Protein AF-A0A6A0GX11-F1 (afdb_monomer_lite)

Organism: Hyalella azteca (NCBI:txid294128)

Radius of gyration: 27.86 Å; chains: 1; bounding box: 53×51×69 Å

Sequence (206 aa):
EIDRCLKKVAEGVEQFEDIWKKVHNANNTNQKEKYEADLKKEIKKLQRLRDQIKSWLTSGEIKDKTQLLENRKLIETQMERFKVVERETKTKAYSKEGLGAAQNKDPAQREREELNRWLNEAIDSLNIQIDQFECEIEALLVGGKKKKADKDKSERNEELKAWLEKHRFTIKKLEILMRMLNNETIDPSVVSLILGYIYYRFTILF

pLDDT: mean 76.62, std 16.37, range [35.62, 96.25]

Secondary structure (DSSP, 8-state):
-HHHHHHHHHHHHHHHHHHHHHHHH--SHHHHHHHHHHHHHHHHHHHHHHHHHHHHHH-SS-S--HHHHHHHHHHHHHHHHHHHHHHHHHHHHHHHHHHHSTTS--HHHHHHHHHHHHHHHHHHHHHHHHHHHHHHHHHHHHT---TTSHHHHHHHHHHHHHHHHHHHHHHHHHHHHHHHHHTT-S-HHHHHHHHHHHHHHHHS--

Foldseek 3Di:
DLVVLLVVLVVLLVVLVVLVVQLVPDPDPVSNVVSLVVNVVSLVVLVVSLVVLVVVVVDPPDPDSPSSVVSNVSSVVSVVVNVVVVVVCVVVCVVPVVPPCVPDDDPQVVLLVVLLVVLVVLLVVLVVLLVVLVVLLVVLVVPPDDPVCVPVSVVSNVVSVVSNVVSVVVNVVSVVVSVCSVVVVDGSVVSVVVVVVVVVVVVVVD

InterPro domains:
  IPR007207 CCR4-Not complex component, Not N-terminal domain [PF04065] (1-195)
  IPR040168 Not2/Not3/Not5 [PTHR23326] (15-192)

Structure (mmCIF, N/CA/C/O backbone):
data_AF-A0A6A0GX11-F1
#
_entry.id   AF-A0A6A0GX11-F1
#
loop_
_atom_site.group_PDB
_atom_site.id
_atom_site.type_symbol
_atom_site.label_atom_id
_atom_site.label_alt_id
_atom_site.label_comp_id
_atom_site.label_asym_id
_atom_site.label_entity_id
_atom_site.label_seq_id
_atom_site.pdbx_PDB_ins_code
_atom_site.Cartn_x
_atom_site.Cartn_y
_atom_site.Cartn_z
_atom_site.occupancy
_atom_site.B_iso_or_equiv
_atom_site.auth_seq_id
_atom_site.auth_comp_id
_atom_site.auth_asym_id
_atom_site.auth_atom_id
_atom_site.pdbx_PDB_model_num
ATOM 1 N N . GLU A 1 1 ? 16.692 8.848 -30.926 1.00 86.12 1 GLU A N 1
ATOM 2 C CA . GLU A 1 1 ? 16.854 8.210 -29.593 1.00 86.12 1 GLU A CA 1
ATOM 3 C C . GLU A 1 1 ? 15.556 8.235 -28.789 1.00 86.12 1 GLU A C 1
ATOM 5 O O . GLU A 1 1 ? 15.134 7.185 -28.315 1.00 86.12 1 GLU A O 1
ATOM 10 N N . ILE A 1 2 ? 14.895 9.396 -28.722 1.00 89.19 2 ILE A N 1
ATOM 11 C CA . ILE A 1 2 ? 13.581 9.585 -28.090 1.00 89.19 2 ILE A CA 1
ATOM 12 C C . ILE A 1 2 ? 12.543 8.583 -28.610 1.00 89.19 2 ILE A C 1
ATOM 14 O O . ILE A 1 2 ? 12.013 7.821 -27.809 1.00 89.19 2 ILE A O 1
ATOM 18 N N . ASP A 1 3 ? 12.345 8.467 -29.927 1.00 89.56 3 ASP A N 1
ATOM 19 C CA . ASP A 1 3 ? 11.346 7.541 -30.501 1.00 89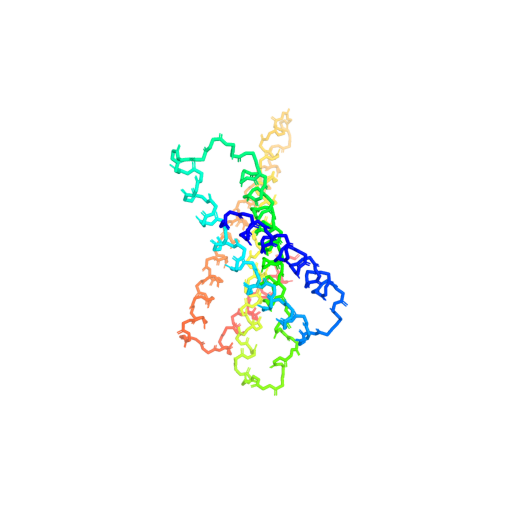.56 3 ASP A CA 1
ATOM 20 C C . ASP A 1 3 ? 11.574 6.079 -30.099 1.00 89.56 3 ASP A C 1
ATOM 22 O O . ASP A 1 3 ? 10.635 5.329 -29.839 1.00 89.56 3 ASP A O 1
ATOM 26 N N . ARG A 1 4 ? 12.843 5.666 -29.977 1.00 92.81 4 ARG A N 1
ATOM 27 C CA . ARG A 1 4 ? 13.203 4.317 -29.519 1.00 92.81 4 ARG A CA 1
ATOM 28 C C . ARG A 1 4 ? 12.828 4.114 -28.050 1.00 92.81 4 ARG A C 1
ATOM 30 O O . ARG A 1 4 ? 12.431 3.016 -27.676 1.00 92.81 4 ARG A O 1
ATOM 37 N N . CYS A 1 5 ? 12.972 5.142 -27.217 1.00 92.44 5 CYS A N 1
ATOM 38 C CA . CYS A 1 5 ? 12.539 5.105 -25.823 1.00 92.44 5 CYS A CA 1
ATOM 39 C C . CYS A 1 5 ? 11.012 5.096 -25.715 1.00 92.44 5 CYS A C 1
ATOM 41 O O . CYS A 1 5 ? 10.477 4.242 -25.018 1.00 92.44 5 CYS A O 1
ATOM 43 N N . LEU A 1 6 ? 10.309 5.946 -26.469 1.00 91.75 6 LEU A N 1
ATOM 44 C CA . LEU A 1 6 ? 8.843 5.967 -26.498 1.00 91.75 6 LEU A CA 1
ATOM 45 C C . LEU A 1 6 ? 8.261 4.620 -26.948 1.00 91.75 6 LEU A C 1
ATOM 47 O O . LEU A 1 6 ? 7.325 4.117 -26.333 1.00 91.75 6 LEU A O 1
ATOM 51 N N . LYS A 1 7 ? 8.880 3.966 -27.938 1.00 94.56 7 LYS A N 1
ATOM 52 C CA . LYS A 1 7 ? 8.498 2.606 -28.339 1.00 94.56 7 LYS A CA 1
ATOM 53 C C . LYS A 1 7 ? 8.670 1.589 -27.202 1.00 94.56 7 LYS A C 1
ATOM 55 O O . LYS A 1 7 ? 7.771 0.793 -26.960 1.00 94.56 7 LYS A O 1
ATOM 60 N N . LYS A 1 8 ? 9.776 1.659 -26.451 1.00 94.12 8 LYS A N 1
ATOM 61 C CA . LYS A 1 8 ? 9.989 0.813 -25.260 1.00 94.12 8 LYS A CA 1
ATOM 62 C C . LYS A 1 8 ? 8.986 1.098 -24.144 1.00 94.12 8 LYS A C 1
ATOM 64 O O . LYS A 1 8 ? 8.645 0.185 -23.401 1.00 94.12 8 LYS A O 1
ATOM 69 N N . VAL A 1 9 ? 8.532 2.345 -24.003 1.00 94.19 9 VAL A N 1
ATOM 70 C CA . VAL A 1 9 ? 7.463 2.691 -23.057 1.00 94.19 9 VAL A CA 1
ATOM 71 C C . VAL A 1 9 ? 6.163 2.018 -23.473 1.00 94.19 9 VAL A C 1
ATOM 73 O O . VAL A 1 9 ? 5.551 1.366 -22.637 1.00 94.19 9 VAL A O 1
ATOM 76 N N . ALA A 1 10 ? 5.776 2.109 -24.747 1.00 93.94 10 ALA A N 1
ATOM 77 C CA . ALA A 1 10 ? 4.572 1.452 -25.252 1.00 93.94 10 ALA A CA 1
ATOM 78 C C . ALA A 1 10 ? 4.616 -0.073 -25.039 1.00 93.94 10 ALA A C 1
ATOM 80 O O . ALA A 1 10 ? 3.696 -0.631 -24.445 1.00 93.94 10 ALA A O 1
ATOM 81 N N . GLU A 1 11 ? 5.720 -0.723 -25.425 1.00 95.12 11 GLU A N 1
ATOM 82 C CA . GLU A 1 11 ? 5.930 -2.165 -25.222 1.00 95.12 11 GLU A CA 1
ATOM 83 C C . GLU A 1 11 ? 5.897 -2.548 -23.731 1.00 95.12 11 GLU A C 1
ATOM 85 O O . GLU A 1 11 ? 5.262 -3.530 -23.351 1.00 95.12 11 GLU A O 1
ATOM 90 N N . GLY A 1 12 ? 6.550 -1.765 -22.866 1.00 93.25 12 GLY A N 1
ATOM 91 C CA . GLY A 1 12 ? 6.567 -2.016 -21.423 1.00 93.25 12 GLY A CA 1
ATOM 92 C C . GLY A 1 12 ? 5.200 -1.819 -20.763 1.00 93.25 12 GLY A C 1
ATOM 93 O O . GLY A 1 12 ? 4.848 -2.558 -19.847 1.00 93.25 12 GLY A O 1
ATOM 94 N N . VAL A 1 13 ? 4.403 -0.851 -21.230 1.00 94.12 13 VAL A N 1
ATOM 95 C CA . VAL A 1 13 ? 3.028 -0.637 -20.749 1.00 94.12 13 VAL A CA 1
ATOM 96 C C . VAL A 1 13 ? 2.130 -1.796 -21.175 1.00 94.12 13 VAL A C 1
ATOM 98 O O . VAL A 1 13 ? 1.383 -2.308 -20.348 1.00 94.12 13 VAL A O 1
ATOM 101 N N . GLU A 1 14 ? 2.232 -2.261 -22.419 1.00 95.06 14 GLU A N 1
ATOM 102 C CA . GLU A 1 14 ? 1.469 -3.419 -22.896 1.00 95.06 14 GLU A CA 1
ATOM 103 C C . GLU A 1 14 ? 1.815 -4.694 -22.110 1.00 95.06 14 GLU A C 1
ATOM 105 O O . GLU A 1 14 ? 0.920 -5.398 -21.638 1.00 95.06 14 GLU A O 1
ATOM 110 N N . GLN A 1 15 ? 3.108 -4.948 -21.881 1.00 94.00 15 GLN A N 1
ATOM 111 C CA . GLN A 1 15 ? 3.564 -6.062 -21.045 1.00 94.00 15 GLN A CA 1
ATOM 112 C C . GLN A 1 15 ? 3.065 -5.936 -19.603 1.00 94.00 15 GLN A C 1
ATOM 114 O O . GLN A 1 15 ? 2.628 -6.925 -19.014 1.00 94.00 15 GLN A O 1
ATOM 119 N N . PHE A 1 16 ? 3.094 -4.729 -19.034 1.00 93.38 16 PHE A N 1
ATOM 120 C CA . PHE A 1 16 ? 2.570 -4.479 -17.696 1.00 93.38 16 PHE A CA 1
ATOM 121 C C . PHE A 1 16 ? 1.073 -4.811 -17.606 1.00 93.38 16 PHE A C 1
ATOM 123 O O . PHE A 1 16 ? 0.669 -5.501 -16.674 1.00 93.38 16 PHE A O 1
ATOM 130 N N . GLU A 1 17 ? 0.258 -4.389 -18.577 1.00 92.69 17 GLU A N 1
ATOM 131 C CA . GLU A 1 17 ? -1.181 -4.696 -18.609 1.00 92.69 17 GLU A CA 1
ATOM 132 C C . GLU A 1 17 ? -1.460 -6.197 -18.763 1.00 92.69 17 GLU A C 1
ATOM 134 O O . GLU A 1 17 ? -2.353 -6.732 -18.101 1.00 92.69 17 GLU A O 1
ATOM 139 N N . ASP A 1 18 ? -0.705 -6.894 -19.615 1.00 94.00 18 ASP A N 1
ATOM 140 C CA . ASP A 1 18 ? -0.851 -8.340 -19.804 1.00 94.00 18 ASP A CA 1
ATOM 141 C C . ASP A 1 18 ? -0.526 -9.111 -18.514 1.00 94.00 18 ASP A C 1
ATOM 143 O O . ASP A 1 18 ? -1.306 -9.957 -18.064 1.00 94.00 18 ASP A O 1
ATOM 147 N N . ILE A 1 19 ? 0.582 -8.766 -17.848 1.00 91.69 19 ILE A N 1
ATOM 148 C CA . ILE A 1 19 ? 0.943 -9.363 -16.556 1.00 91.69 19 ILE A CA 1
ATOM 149 C C . ILE A 1 19 ? -0.094 -8.992 -15.488 1.00 91.69 19 ILE A C 1
ATOM 151 O O . ILE A 1 19 ? -0.492 -9.849 -14.701 1.00 91.69 19 ILE A O 1
ATOM 155 N N . TRP A 1 20 ? -0.587 -7.752 -15.471 1.00 89.44 20 TRP A N 1
ATOM 156 C CA . TRP A 1 20 ? -1.591 -7.299 -14.506 1.00 89.44 20 TRP A CA 1
ATOM 157 C C . TRP A 1 20 ? -2.891 -8.111 -14.604 1.00 89.44 20 TRP A C 1
ATOM 159 O O . TRP A 1 20 ? -3.422 -8.557 -13.580 1.00 89.44 20 TRP A O 1
ATOM 169 N N . LYS A 1 21 ? -3.360 -8.388 -15.830 1.00 89.88 21 LYS A N 1
ATOM 170 C CA . LYS A 1 21 ? -4.502 -9.284 -16.081 1.00 89.88 21 LYS A CA 1
ATOM 171 C C . LYS A 1 21 ? -4.216 -10.705 -15.597 1.00 89.88 21 LYS A C 1
ATOM 173 O O . LYS A 1 21 ? -5.075 -11.321 -14.969 1.00 89.88 21 LYS A O 1
ATOM 178 N N . LYS A 1 22 ? -3.003 -11.219 -15.830 1.00 89.69 22 LYS A N 1
ATOM 179 C CA . LYS A 1 22 ? -2.579 -12.543 -15.342 1.00 89.69 22 LYS A CA 1
ATOM 180 C C . LYS A 1 22 ? -2.559 -12.624 -13.812 1.00 89.69 22 LYS A C 1
ATOM 182 O O . LYS A 1 22 ? -3.016 -13.628 -13.279 1.00 89.69 22 LYS A O 1
ATOM 187 N N . VAL A 1 23 ? -2.125 -11.575 -13.101 1.00 84.75 23 VAL A N 1
ATOM 188 C CA . VAL A 1 23 ? -2.189 -11.503 -11.623 1.00 84.75 23 VAL A CA 1
ATOM 189 C C . VAL A 1 23 ? -3.632 -11.603 -11.117 1.00 84.75 23 VAL A C 1
ATOM 191 O O . VAL A 1 23 ? -3.883 -12.279 -10.120 1.00 84.75 23 VAL A O 1
ATOM 194 N N . HIS A 1 24 ? -4.580 -10.949 -11.794 1.00 81.38 24 HIS A N 1
ATOM 195 C CA . HIS A 1 24 ? -5.991 -10.937 -11.385 1.00 81.38 24 HIS A CA 1
ATOM 196 C C . HIS A 1 24 ? -6.724 -12.240 -11.721 1.00 81.38 24 HIS A C 1
ATOM 198 O O . HIS A 1 24 ? -7.581 -12.666 -10.953 1.00 81.38 24 HIS A O 1
ATOM 204 N N . ASN A 1 25 ? -6.359 -12.890 -12.826 1.00 83.06 25 ASN A N 1
ATOM 205 C CA . ASN A 1 25 ? -6.981 -14.138 -13.276 1.00 83.06 25 ASN A CA 1
ATOM 206 C C . ASN A 1 25 ? -6.321 -15.401 -12.694 1.00 83.06 25 ASN A C 1
ATOM 208 O O . ASN A 1 25 ? -6.831 -16.506 -12.879 1.00 83.06 25 ASN A O 1
ATOM 212 N N . ALA A 1 26 ? -5.165 -15.274 -12.036 1.00 80.31 26 ALA A N 1
ATOM 213 C CA . ALA A 1 26 ? -4.465 -16.409 -11.451 1.00 80.31 26 ALA A CA 1
ATOM 214 C C . ALA A 1 26 ? -5.212 -16.953 -10.224 1.00 80.31 26 ALA A C 1
ATOM 216 O O . ALA A 1 26 ? -5.310 -16.297 -9.187 1.00 80.31 26 ALA A O 1
ATOM 217 N N . ASN A 1 27 ? -5.654 -18.208 -10.320 1.00 69.50 27 ASN A N 1
ATOM 218 C CA . ASN A 1 27 ? -6.327 -18.918 -9.227 1.00 69.50 27 ASN A CA 1
ATOM 219 C C . ASN A 1 27 ? -5.347 -19.651 -8.289 1.00 69.50 27 ASN A C 1
ATOM 221 O O . ASN A 1 27 ? -5.716 -20.026 -7.178 1.00 69.50 27 ASN A O 1
ATOM 225 N N . ASN A 1 28 ? -4.095 -19.851 -8.716 1.00 74.38 28 ASN A N 1
ATOM 226 C CA . ASN A 1 28 ? -3.050 -20.526 -7.942 1.00 74.38 28 ASN A CA 1
ATOM 227 C C . ASN A 1 28 ? -2.086 -19.508 -7.308 1.00 74.38 28 ASN A C 1
ATOM 229 O O . ASN A 1 28 ? -1.559 -18.637 -8.001 1.00 74.38 28 ASN A O 1
ATOM 233 N N . THR A 1 29 ? -1.809 -19.665 -6.011 1.00 72.94 29 THR A N 1
ATOM 234 C CA . THR A 1 29 ? -0.880 -18.830 -5.232 1.00 72.94 29 THR A CA 1
ATOM 235 C C . THR A 1 29 ? 0.513 -18.731 -5.870 1.00 72.94 29 THR A C 1
ATOM 237 O O . THR A 1 29 ? 0.977 -17.618 -6.094 1.00 72.94 29 THR A O 1
ATOM 240 N N . ASN A 1 30 ? 1.134 -19.840 -6.291 1.00 76.56 30 ASN A N 1
ATOM 241 C CA . ASN A 1 30 ? 2.491 -19.811 -6.868 1.00 76.56 30 ASN A CA 1
ATOM 242 C C . ASN A 1 30 ? 2.550 -19.042 -8.199 1.00 76.56 30 ASN A C 1
ATOM 244 O O . ASN A 1 30 ? 3.538 -18.380 -8.516 1.00 76.56 30 ASN A O 1
ATOM 248 N N . GLN A 1 31 ? 1.491 -19.139 -9.010 1.00 79.38 31 GLN A N 1
ATOM 249 C CA . GLN A 1 31 ? 1.395 -18.383 -10.262 1.00 79.38 31 GLN A CA 1
ATOM 250 C C . GLN A 1 31 ? 1.170 -16.900 -9.981 1.00 79.38 31 GLN A C 1
ATOM 252 O O . GLN A 1 31 ? 1.778 -16.059 -10.638 1.00 79.38 31 GLN A O 1
ATOM 257 N N . LYS A 1 32 ? 0.343 -16.585 -8.980 1.00 79.81 32 LYS A N 1
ATOM 258 C CA . LYS A 1 32 ? 0.072 -15.213 -8.563 1.00 79.81 32 LYS A CA 1
ATOM 259 C C . LYS A 1 32 ? 1.338 -14.509 -8.069 1.00 79.81 32 LYS A C 1
ATOM 261 O O . LYS A 1 32 ? 1.660 -13.452 -8.597 1.00 79.81 32 LYS A O 1
ATOM 266 N N . GLU A 1 33 ? 2.107 -15.135 -7.181 1.00 82.06 33 GLU A N 1
ATOM 267 C CA . GLU A 1 33 ? 3.393 -14.606 -6.693 1.00 82.06 33 GLU A CA 1
ATOM 268 C C . GLU A 1 33 ? 4.409 -14.413 -7.826 1.00 82.06 33 GLU A C 1
ATOM 270 O O . GLU A 1 33 ? 5.099 -13.392 -7.899 1.00 82.06 33 GLU A O 1
ATOM 275 N N . LYS A 1 34 ? 4.475 -15.368 -8.765 1.00 88.12 34 LYS A N 1
ATOM 276 C CA . LYS A 1 34 ? 5.322 -15.246 -9.957 1.00 88.12 34 LYS A CA 1
ATOM 277 C C . LYS A 1 34 ? 4.931 -14.026 -10.793 1.00 88.12 34 LYS A C 1
ATOM 279 O O . LYS A 1 34 ? 5.799 -13.233 -11.156 1.00 88.12 34 LYS A O 1
ATOM 284 N N . TYR A 1 35 ? 3.642 -13.860 -11.086 1.00 89.88 35 TYR A N 1
ATOM 285 C CA . TYR A 1 35 ? 3.164 -12.726 -11.872 1.00 89.88 35 TYR A CA 1
ATOM 286 C C . TYR A 1 35 ? 3.327 -11.396 -11.129 1.00 89.88 35 TYR A C 1
ATOM 288 O O . TYR A 1 35 ? 3.663 -10.403 -11.761 1.00 89.88 35 TYR A O 1
ATOM 296 N N . GLU A 1 36 ? 3.185 -11.359 -9.805 1.00 86.62 36 GLU A N 1
ATOM 297 C CA . GLU A 1 36 ? 3.464 -10.168 -8.992 1.00 86.62 36 GLU A CA 1
ATOM 298 C C . GLU A 1 36 ? 4.950 -9.781 -9.031 1.00 86.62 36 GLU A C 1
ATOM 300 O O . GLU A 1 36 ? 5.290 -8.603 -9.186 1.00 86.62 36 GLU A O 1
ATOM 305 N N . ALA A 1 37 ? 5.851 -10.764 -8.956 1.00 88.25 37 ALA A N 1
ATOM 306 C CA . ALA A 1 37 ? 7.285 -10.539 -9.100 1.00 88.25 37 ALA A CA 1
ATOM 307 C C . ALA A 1 37 ? 7.645 -10.021 -10.503 1.00 88.25 37 ALA A C 1
ATOM 309 O O . ALA A 1 37 ? 8.470 -9.111 -10.633 1.00 88.25 37 ALA A O 1
ATOM 310 N N . ASP A 1 38 ? 7.021 -10.563 -11.549 1.00 89.88 38 ASP A N 1
ATOM 311 C CA . ASP A 1 38 ? 7.233 -10.113 -12.926 1.00 89.88 38 ASP A CA 1
ATOM 312 C C . ASP A 1 38 ? 6.630 -8.718 -13.168 1.00 89.88 38 ASP A C 1
ATOM 314 O O . ASP A 1 38 ? 7.296 -7.860 -13.752 1.00 89.88 38 ASP A O 1
ATOM 318 N N . LEU A 1 39 ? 5.460 -8.422 -12.593 1.00 92.44 39 LEU A N 1
ATOM 319 C CA . LEU A 1 39 ? 4.844 -7.091 -12.606 1.00 92.44 39 LEU A CA 1
ATOM 320 C C . LEU A 1 39 ? 5.759 -6.052 -11.932 1.00 92.44 39 LEU A C 1
ATOM 322 O O . LEU A 1 39 ? 5.955 -4.950 -12.449 1.00 92.44 39 LEU A O 1
ATOM 326 N N . LYS A 1 40 ? 6.397 -6.425 -10.812 1.00 91.31 40 LYS A N 1
ATOM 327 C CA . LYS A 1 40 ? 7.378 -5.593 -10.094 1.00 91.31 40 LYS A CA 1
ATOM 328 C C . LYS A 1 40 ? 8.656 -5.343 -10.900 1.00 91.31 40 LYS A C 1
ATOM 330 O O . LYS A 1 40 ? 9.265 -4.277 -10.780 1.00 91.31 40 LYS A O 1
ATOM 335 N N . LYS A 1 41 ? 9.104 -6.308 -11.706 1.00 93.75 41 LYS A N 1
ATOM 336 C CA . LYS A 1 41 ? 10.244 -6.101 -12.614 1.00 93.75 41 LYS A CA 1
ATOM 337 C C . LYS A 1 41 ? 9.872 -5.134 -13.732 1.00 93.75 41 LYS A C 1
ATOM 339 O O . LYS A 1 41 ? 10.656 -4.230 -14.017 1.00 93.75 41 LYS A O 1
ATOM 344 N N . GLU A 1 42 ? 8.691 -5.293 -14.323 1.00 93.75 42 GLU A N 1
ATOM 345 C CA . GLU A 1 42 ? 8.258 -4.473 -15.456 1.00 93.75 42 GLU A CA 1
ATOM 346 C C . GLU A 1 42 ? 8.031 -3.014 -15.048 1.00 93.75 42 GLU A C 1
ATOM 348 O O . GLU A 1 42 ? 8.554 -2.099 -15.688 1.00 93.75 42 GLU A O 1
ATOM 353 N N . ILE A 1 43 ? 7.406 -2.773 -13.889 1.00 94.31 43 ILE A N 1
ATOM 354 C CA . ILE A 1 43 ? 7.220 -1.402 -13.400 1.00 94.31 43 ILE A CA 1
ATOM 355 C C . ILE A 1 43 ? 8.549 -0.690 -13.112 1.00 94.31 43 ILE A C 1
ATOM 357 O O . ILE A 1 43 ? 8.679 0.507 -13.366 1.00 94.31 43 ILE A O 1
ATOM 361 N N . LYS A 1 44 ? 9.579 -1.417 -12.651 1.00 94.88 44 LYS A N 1
ATOM 362 C CA . LYS A 1 44 ? 10.925 -0.852 -12.461 1.00 94.88 44 LYS A CA 1
ATOM 363 C C . LYS A 1 44 ? 11.583 -0.454 -13.784 1.00 94.88 44 LYS A C 1
ATOM 365 O O . LYS A 1 44 ? 12.345 0.512 -13.807 1.00 94.88 44 LYS A O 1
ATOM 370 N N . LYS A 1 45 ? 11.317 -1.166 -14.885 1.00 94.75 45 LYS A N 1
ATOM 371 C CA . LYS A 1 45 ? 11.805 -0.766 -16.216 1.00 94.75 45 LYS A CA 1
ATOM 372 C C . LYS A 1 45 ? 11.109 0.509 -16.684 1.00 94.75 45 LYS A C 1
ATOM 374 O O . LYS A 1 45 ? 11.794 1.441 -17.103 1.00 94.75 45 LYS A O 1
ATOM 379 N N . LEU A 1 46 ? 9.785 0.584 -16.531 1.00 95.12 46 LEU A N 1
ATOM 380 C CA . LEU A 1 46 ? 9.010 1.786 -16.848 1.00 95.12 46 LEU A CA 1
ATOM 381 C C . LEU A 1 46 ? 9.480 2.998 -16.026 1.00 95.12 46 LEU A C 1
ATOM 383 O O . LEU A 1 46 ? 9.671 4.071 -16.590 1.00 95.12 46 LEU A O 1
ATOM 387 N N . GLN A 1 47 ? 9.779 2.827 -14.733 1.00 94.31 47 GLN A N 1
ATOM 388 C CA . GLN A 1 47 ? 10.359 3.886 -13.891 1.00 94.31 47 GLN A CA 1
ATOM 389 C C . GLN A 1 47 ? 11.671 4.447 -14.460 1.00 94.31 47 GLN A C 1
ATOM 391 O O . GLN A 1 47 ? 11.831 5.663 -14.545 1.00 94.31 47 GLN A O 1
ATOM 396 N N . ARG A 1 48 ? 12.586 3.582 -14.920 1.00 95.38 48 ARG A N 1
ATOM 397 C CA . ARG A 1 48 ? 13.848 4.022 -15.544 1.00 95.38 48 ARG A CA 1
ATOM 398 C C . ARG A 1 48 ? 13.606 4.821 -16.825 1.00 95.38 48 ARG A C 1
ATOM 400 O O . ARG A 1 48 ? 14.243 5.851 -17.024 1.00 95.38 48 ARG A O 1
ATOM 407 N N . LEU A 1 49 ? 12.671 4.375 -17.669 1.00 94.25 49 LEU A N 1
ATOM 408 C CA . LEU A 1 49 ? 12.288 5.102 -18.886 1.00 94.25 49 LEU A CA 1
ATOM 409 C C . LEU A 1 49 ? 11.651 6.455 -18.547 1.00 94.25 49 LEU A C 1
ATOM 411 O O . LEU A 1 49 ? 11.938 7.452 -19.203 1.00 94.25 49 LEU A O 1
ATOM 415 N N . ARG A 1 50 ? 10.846 6.526 -17.482 1.00 96.25 50 ARG A N 1
ATOM 416 C CA . ARG A 1 50 ? 10.264 7.777 -16.983 1.00 96.25 50 ARG A CA 1
ATOM 417 C C . ARG A 1 50 ? 11.330 8.763 -16.516 1.00 96.25 50 ARG A C 1
ATOM 419 O O . ARG A 1 50 ? 11.202 9.956 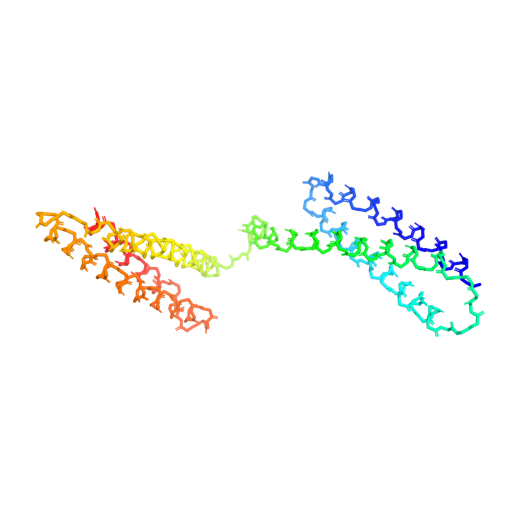-16.787 1.00 96.25 50 ARG A O 1
ATOM 426 N N . ASP A 1 51 ? 12.371 8.297 -15.835 1.00 95.50 51 ASP A N 1
ATOM 427 C CA . ASP A 1 51 ? 13.469 9.163 -15.395 1.00 95.50 51 ASP A CA 1
ATOM 428 C C . ASP A 1 51 ? 14.353 9.618 -16.569 1.00 95.50 51 ASP A C 1
ATOM 430 O O . ASP A 1 51 ? 14.775 10.774 -16.600 1.00 95.50 51 ASP A O 1
ATOM 434 N N . GLN A 1 52 ? 14.531 8.774 -17.591 1.00 93.00 52 GLN A N 1
ATOM 435 C CA . GLN A 1 52 ? 15.149 9.168 -18.862 1.00 93.00 52 GLN A CA 1
ATOM 436 C C . GLN A 1 52 ? 14.307 10.219 -19.609 1.00 93.00 52 GLN A C 1
ATOM 438 O O . GLN A 1 52 ? 14.834 11.217 -20.090 1.00 93.00 52 GLN A O 1
ATOM 443 N N . ILE A 1 53 ? 12.982 10.061 -19.653 1.00 93.88 53 ILE A N 1
ATOM 444 C CA . ILE A 1 53 ? 12.078 11.077 -20.212 1.00 93.88 53 ILE A CA 1
ATOM 445 C C . ILE A 1 53 ? 12.164 12.381 -19.406 1.00 93.88 53 ILE A C 1
ATOM 447 O O . ILE A 1 53 ? 12.153 13.469 -19.980 1.00 93.88 53 ILE A O 1
ATOM 451 N N . LYS A 1 54 ? 12.286 12.296 -18.077 1.00 95.19 54 LYS A N 1
ATOM 452 C CA . LYS A 1 54 ? 12.428 13.468 -17.207 1.00 95.19 54 LYS A CA 1
ATOM 453 C C . LYS A 1 54 ? 13.690 14.276 -17.532 1.00 95.19 54 LYS A C 1
ATOM 455 O O . LYS A 1 54 ? 13.597 15.500 -17.558 1.00 95.19 54 LYS A O 1
ATOM 460 N N . SER A 1 55 ? 14.829 13.631 -17.809 1.00 94.38 55 SER A N 1
ATOM 461 C CA . SER A 1 55 ? 16.060 14.349 -18.182 1.00 94.38 55 SER A CA 1
ATOM 462 C C . SER A 1 55 ? 15.934 15.055 -19.539 1.00 94.38 55 SER A C 1
ATOM 464 O O . SER A 1 55 ? 16.392 16.187 -19.700 1.00 94.38 55 SER A O 1
ATOM 466 N N . TRP A 1 56 ? 15.222 14.451 -20.493 1.00 94.19 56 TRP A N 1
ATOM 467 C CA . TRP A 1 56 ? 14.899 15.083 -21.774 1.00 94.19 56 TRP A CA 1
ATOM 468 C C . TRP A 1 56 ? 13.937 16.264 -21.634 1.00 94.19 56 TRP A C 1
ATOM 470 O O . TRP A 1 56 ? 14.138 17.296 -22.268 1.00 94.19 56 TRP A O 1
ATOM 480 N N . LEU A 1 57 ? 12.945 16.180 -20.743 1.00 90.00 57 LEU A N 1
ATOM 481 C CA . LEU A 1 57 ? 12.058 17.309 -20.446 1.00 90.00 57 LEU A CA 1
ATOM 482 C C . LEU A 1 57 ? 12.813 18.515 -19.867 1.00 90.00 57 LEU A C 1
ATOM 484 O O . LEU A 1 57 ? 12.412 19.651 -20.123 1.00 90.00 57 LEU A O 1
ATOM 488 N N . THR A 1 58 ? 13.903 18.287 -19.130 1.00 90.81 58 THR A N 1
ATOM 489 C CA . THR A 1 58 ? 14.778 19.357 -18.623 1.00 90.81 58 THR A CA 1
ATOM 490 C C . THR A 1 58 ? 15.784 19.875 -19.653 1.00 90.81 58 THR A C 1
ATOM 492 O O . THR A 1 58 ? 16.345 20.946 -19.450 1.00 90.81 58 THR A O 1
ATOM 495 N N . SER A 1 59 ? 15.993 19.166 -20.769 1.00 87.50 59 SER A N 1
ATOM 496 C CA . SER A 1 59 ? 16.863 19.633 -21.853 1.00 87.50 59 SER A CA 1
ATOM 497 C C . SER A 1 59 ? 16.206 20.774 -22.642 1.00 87.50 59 SER A C 1
ATOM 499 O O . SER A 1 59 ? 14.996 20.763 -22.911 1.00 87.50 59 SER A O 1
ATOM 501 N N . GLY A 1 60 ? 17.011 21.772 -23.014 1.00 86.12 60 GLY A N 1
ATOM 502 C CA . GLY A 1 60 ? 16.610 22.887 -23.880 1.00 86.12 60 GLY A CA 1
ATOM 503 C C . GLY A 1 60 ? 16.624 22.550 -25.375 1.00 86.12 60 GLY A C 1
ATOM 504 O O . GLY A 1 60 ? 16.120 23.327 -26.178 1.00 86.12 60 GLY A O 1
ATOM 505 N N . GLU A 1 61 ? 17.169 21.393 -25.758 1.00 86.62 61 GLU A N 1
ATOM 506 C CA . GLU A 1 61 ? 17.340 20.989 -27.163 1.00 86.62 61 GLU A CA 1
ATOM 507 C C . GLU A 1 61 ? 16.044 20.474 -27.808 1.00 86.62 61 GLU A C 1
ATOM 509 O O . GLU A 1 61 ? 15.916 20.426 -29.032 1.00 86.62 61 GLU A O 1
ATOM 514 N N . ILE A 1 62 ? 15.057 20.102 -26.990 1.00 88.19 62 ILE A N 1
ATOM 515 C CA . ILE A 1 62 ? 13.799 19.513 -27.450 1.00 88.19 62 ILE A CA 1
ATOM 516 C C . ILE A 1 62 ? 12.731 20.599 -27.537 1.00 88.19 62 ILE A C 1
ATOM 518 O O . ILE A 1 62 ? 12.293 21.136 -26.518 1.00 88.19 62 ILE A O 1
ATOM 522 N N . LYS A 1 63 ? 12.296 20.889 -28.767 1.00 86.19 63 LYS A N 1
ATOM 523 C CA . LYS A 1 63 ? 11.280 21.910 -29.059 1.00 86.19 63 LYS A CA 1
ATOM 524 C C . LYS A 1 63 ? 9.860 21.440 -28.740 1.00 86.19 63 LYS A C 1
ATOM 526 O O . LYS A 1 63 ? 9.129 22.161 -28.072 1.00 86.19 63 LYS A O 1
ATOM 531 N N . ASP A 1 64 ? 9.484 20.237 -29.177 1.00 89.44 64 ASP A N 1
ATOM 532 C CA . ASP A 1 64 ? 8.177 19.643 -28.873 1.00 89.44 64 ASP A CA 1
ATOM 533 C C . ASP A 1 64 ? 8.308 18.586 -27.770 1.00 89.44 64 ASP A C 1
ATOM 535 O O . ASP A 1 64 ? 8.984 17.569 -27.927 1.00 89.44 64 ASP A O 1
ATOM 539 N N . LYS A 1 65 ? 7.665 18.850 -26.630 1.00 92.50 65 LYS A N 1
ATOM 540 C CA . LYS A 1 65 ? 7.699 18.004 -25.429 1.00 92.50 65 LYS A CA 1
ATOM 541 C C . LYS A 1 65 ? 6.385 17.258 -25.193 1.00 92.50 65 LYS A C 1
ATOM 543 O O . LYS A 1 65 ? 6.268 16.558 -24.187 1.00 92.50 65 LYS A O 1
ATOM 548 N N . THR A 1 66 ? 5.413 17.380 -26.095 1.00 93.50 66 THR A N 1
ATOM 549 C CA . THR A 1 66 ? 4.048 16.863 -25.910 1.00 93.50 66 THR A CA 1
ATOM 550 C C . THR A 1 66 ? 4.053 15.354 -25.670 1.00 93.50 66 THR A C 1
ATOM 552 O O . THR A 1 66 ? 3.635 14.889 -24.610 1.00 93.50 66 THR A O 1
ATOM 555 N N . GLN A 1 67 ? 4.664 14.588 -26.579 1.00 90.81 67 GLN A N 1
ATOM 556 C CA . GLN A 1 67 ? 4.738 13.127 -26.466 1.00 90.81 67 GLN A CA 1
ATOM 557 C C . GLN A 1 67 ? 5.530 12.656 -25.235 1.00 90.81 67 GLN A C 1
ATOM 559 O O . GLN A 1 67 ? 5.200 11.633 -24.632 1.00 90.81 67 GLN A O 1
ATOM 564 N N . LEU A 1 68 ? 6.564 13.402 -24.829 1.00 92.25 68 LEU A N 1
ATOM 565 C CA . LEU A 1 68 ? 7.344 13.104 -23.624 1.00 92.25 68 LEU A CA 1
ATOM 566 C C . LEU A 1 68 ? 6.491 13.266 -22.358 1.00 92.25 68 LEU A C 1
ATOM 568 O O . LEU A 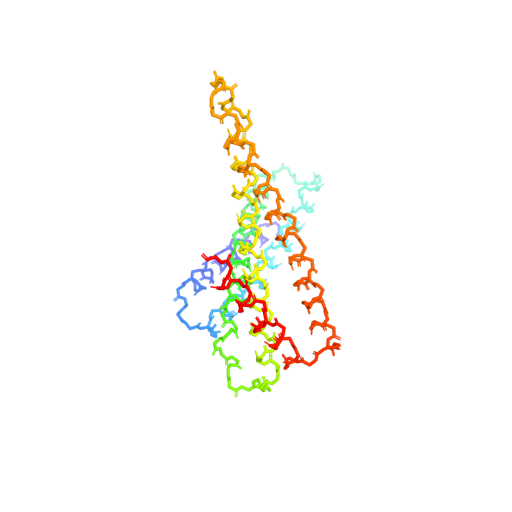1 68 ? 6.546 12.421 -21.463 1.00 92.25 68 LEU A O 1
ATOM 572 N N . LEU A 1 69 ? 5.683 14.326 -22.284 1.00 92.88 69 LEU A N 1
ATOM 573 C CA . LEU A 1 69 ? 4.769 14.566 -21.165 1.00 92.88 69 LEU A CA 1
ATOM 574 C C . LEU A 1 69 ? 3.671 13.498 -21.091 1.00 92.88 69 LEU A C 1
ATOM 576 O O . LEU A 1 69 ? 3.403 12.980 -20.004 1.00 92.88 69 LEU A O 1
ATOM 580 N N . GLU A 1 70 ? 3.083 13.128 -22.229 1.00 94.25 70 GLU A N 1
ATOM 581 C CA . GLU A 1 70 ? 2.057 12.082 -22.311 1.00 94.25 70 GLU A CA 1
ATOM 582 C C . GLU A 1 70 ? 2.586 10.724 -21.844 1.00 94.25 70 GLU A C 1
ATOM 584 O O . GLU A 1 70 ? 1.999 10.097 -20.960 1.00 94.25 70 GLU A O 1
ATOM 589 N N . ASN A 1 71 ? 3.743 10.297 -22.356 1.00 92.75 71 ASN A N 1
ATOM 590 C CA . ASN A 1 71 ? 4.349 9.021 -21.974 1.00 92.75 71 ASN A CA 1
ATOM 591 C C . ASN A 1 71 ? 4.801 9.013 -20.507 1.00 92.75 71 ASN A C 1
ATOM 593 O O . ASN A 1 71 ? 4.629 8.012 -19.811 1.00 92.75 71 ASN A O 1
ATOM 597 N N . ARG A 1 72 ? 5.314 10.137 -19.989 1.00 93.62 72 ARG A N 1
ATOM 598 C CA . ARG A 1 72 ? 5.624 10.280 -18.558 1.00 93.62 72 ARG A CA 1
ATOM 599 C C . ARG A 1 72 ? 4.376 10.079 -17.695 1.00 93.62 72 ARG A C 1
ATOM 601 O O . ARG A 1 72 ? 4.437 9.336 -16.716 1.00 93.62 72 ARG A O 1
ATOM 608 N N . LYS A 1 73 ? 3.255 10.707 -18.061 1.00 93.31 73 LYS A N 1
ATOM 609 C CA . LYS A 1 73 ? 1.979 10.583 -17.340 1.00 93.31 73 LYS A CA 1
ATOM 610 C C . LYS A 1 73 ? 1.403 9.166 -17.432 1.00 93.31 73 LYS A C 1
ATOM 612 O O . LYS A 1 73 ? 0.866 8.656 -16.446 1.00 93.31 73 LYS A O 1
ATOM 617 N N . LEU A 1 74 ? 1.548 8.518 -18.587 1.00 92.38 74 LEU A N 1
ATOM 618 C CA . LEU A 1 74 ? 1.150 7.127 -18.790 1.00 92.38 74 LEU A CA 1
ATOM 619 C C . LEU A 1 74 ? 1.902 6.198 -17.828 1.00 92.38 74 LEU A C 1
ATOM 621 O O . LEU A 1 74 ? 1.274 5.422 -17.111 1.00 92.38 74 LEU A O 1
ATOM 625 N N . ILE A 1 75 ? 3.228 6.335 -17.732 1.00 91.62 75 ILE A N 1
ATOM 626 C CA . ILE A 1 75 ? 4.039 5.545 -16.796 1.00 91.62 75 ILE A CA 1
ATOM 627 C C . ILE A 1 75 ? 3.644 5.824 -15.340 1.00 91.62 75 ILE A C 1
ATOM 629 O O . ILE A 1 75 ? 3.492 4.888 -14.559 1.00 91.62 75 ILE A O 1
ATOM 633 N N . GLU A 1 76 ? 3.442 7.090 -14.967 1.00 91.88 76 GLU A N 1
ATOM 634 C CA . GLU A 1 76 ? 3.023 7.467 -13.607 1.00 91.88 76 GLU A CA 1
ATOM 635 C C . GLU A 1 76 ? 1.670 6.840 -13.228 1.00 91.88 76 GLU A C 1
ATOM 637 O O . GLU A 1 76 ? 1.492 6.386 -12.098 1.00 91.88 76 GLU A O 1
ATOM 642 N N . THR A 1 77 ? 0.753 6.715 -14.190 1.00 90.94 77 THR A N 1
ATOM 643 C CA . THR A 1 77 ? -0.534 6.030 -13.997 1.00 90.94 77 THR A CA 1
ATOM 644 C C . THR A 1 77 ? -0.341 4.532 -13.748 1.00 90.94 77 THR A C 1
ATOM 646 O O . THR A 1 77 ? -0.938 3.976 -12.824 1.00 90.94 77 THR A O 1
ATOM 649 N N . GLN A 1 78 ? 0.537 3.873 -14.513 1.00 86.00 78 GLN A N 1
ATOM 650 C CA . GLN A 1 78 ? 0.858 2.457 -14.291 1.00 86.00 78 GLN A CA 1
ATOM 651 C C . GLN A 1 78 ? 1.569 2.225 -12.950 1.00 86.00 78 GLN A C 1
ATOM 653 O O . GLN A 1 78 ? 1.324 1.223 -12.279 1.00 86.00 78 GLN A O 1
ATOM 658 N N . MET A 1 79 ? 2.391 3.179 -12.500 1.00 89.00 79 MET A N 1
ATOM 659 C CA . MET A 1 79 ? 3.013 3.134 -11.172 1.00 89.00 79 MET A CA 1
ATOM 660 C C . MET A 1 79 ? 1.976 3.171 -10.054 1.00 89.00 79 MET A C 1
ATOM 662 O O . MET A 1 79 ? 2.109 2.426 -9.085 1.00 89.00 79 MET A O 1
ATOM 666 N N . GLU A 1 80 ? 0.945 4.004 -10.176 1.00 89.12 80 GLU A N 1
ATOM 667 C CA . GLU A 1 80 ? -0.111 4.065 -9.167 1.00 89.12 80 GLU A CA 1
ATOM 668 C C . GLU A 1 80 ? -0.950 2.781 -9.151 1.00 89.12 80 GLU A C 1
ATOM 670 O O . GLU A 1 80 ? -1.190 2.216 -8.084 1.00 89.12 80 GLU A O 1
ATOM 675 N N . ARG A 1 81 ? -1.286 2.233 -10.328 1.00 82.19 81 ARG A N 1
ATOM 676 C CA . ARG A 1 81 ? -1.950 0.921 -10.427 1.00 82.19 81 ARG A CA 1
ATOM 677 C C . ARG A 1 81 ? -1.121 -0.194 -9.794 1.00 82.19 81 ARG A C 1
ATOM 679 O O . ARG A 1 81 ? -1.677 -1.033 -9.088 1.00 82.19 81 ARG A O 1
ATOM 686 N N . PHE A 1 82 ? 0.202 -0.185 -9.977 1.00 88.38 82 PHE A N 1
ATOM 687 C CA . PHE A 1 82 ? 1.089 -1.138 -9.309 1.00 88.38 82 PHE A CA 1
ATOM 688 C C . PHE A 1 82 ? 1.053 -1.001 -7.780 1.00 88.38 82 PHE A C 1
ATOM 690 O O . PHE A 1 82 ? 1.020 -2.017 -7.094 1.00 88.38 82 PHE A O 1
ATOM 697 N N . LYS A 1 83 ? 1.024 0.220 -7.224 1.00 86.62 83 LYS A N 1
ATOM 698 C CA . LYS A 1 83 ? 0.961 0.419 -5.762 1.00 86.62 83 LYS A CA 1
ATOM 699 C C . LYS A 1 83 ? -0.304 -0.162 -5.141 1.00 86.62 83 LYS A C 1
ATOM 701 O O . LYS A 1 83 ? -0.229 -0.698 -4.039 1.00 86.62 83 LYS A O 1
ATOM 706 N N . VAL A 1 84 ? -1.446 -0.052 -5.822 1.00 79.75 84 VAL A N 1
ATOM 707 C CA . VAL A 1 84 ? -2.711 -0.641 -5.352 1.00 79.75 84 VAL A CA 1
ATOM 708 C C . VAL A 1 84 ? -2.575 -2.159 -5.260 1.00 79.75 84 VAL A C 1
ATOM 710 O O . VAL A 1 84 ? -2.824 -2.724 -4.198 1.00 79.75 84 VAL A O 1
ATOM 713 N N . VAL A 1 85 ? -2.072 -2.798 -6.321 1.00 78.25 85 VAL A N 1
ATOM 714 C CA . VAL A 1 85 ? -1.819 -4.248 -6.334 1.00 78.25 85 VAL A CA 1
ATOM 715 C C . VAL A 1 85 ? -0.806 -4.640 -5.261 1.00 78.25 85 VAL A C 1
ATOM 717 O O . VAL A 1 85 ? -1.050 -5.571 -4.507 1.00 78.25 85 VAL A O 1
ATOM 720 N N . GLU A 1 86 ? 0.301 -3.907 -5.128 1.00 78.81 86 GLU A N 1
ATOM 721 C CA . GLU A 1 86 ? 1.331 -4.211 -4.132 1.00 78.81 86 GLU A CA 1
ATOM 722 C C . GLU A 1 86 ? 0.794 -4.089 -2.697 1.00 78.81 86 GLU A C 1
ATOM 724 O O . GLU A 1 86 ? 1.132 -4.909 -1.843 1.00 78.81 86 GLU A O 1
ATOM 729 N N . ARG A 1 87 ? -0.062 -3.095 -2.423 1.00 72.06 87 ARG A N 1
ATOM 730 C CA . ARG A 1 87 ? -0.723 -2.930 -1.123 1.00 72.06 87 ARG A CA 1
ATOM 731 C C . ARG A 1 87 ? -1.673 -4.087 -0.850 1.00 72.06 87 ARG A C 1
ATOM 733 O O . ARG A 1 87 ? -1.583 -4.698 0.207 1.00 72.06 87 ARG A O 1
ATOM 740 N N . GLU A 1 88 ? -2.541 -4.413 -1.802 1.00 67.62 88 GLU A N 1
ATOM 741 C CA . GLU A 1 88 ? -3.481 -5.522 -1.657 1.00 67.62 88 GLU A CA 1
ATOM 742 C C . GLU A 1 88 ? -2.778 -6.860 -1.464 1.00 67.62 88 GLU A C 1
ATOM 744 O O . GLU A 1 88 ? -3.186 -7.639 -0.611 1.00 67.62 88 GLU A O 1
ATOM 749 N N . THR A 1 89 ? -1.719 -7.125 -2.226 1.00 65.38 89 THR A N 1
ATOM 750 C CA . THR A 1 89 ? -0.922 -8.342 -2.101 1.00 65.38 89 THR A CA 1
ATOM 751 C C . THR A 1 89 ? -0.202 -8.389 -0.768 1.00 65.38 89 THR A C 1
ATOM 753 O O . THR A 1 89 ? -0.241 -9.427 -0.128 1.00 65.38 89 THR A O 1
ATOM 756 N N . LYS A 1 90 ? 0.417 -7.297 -0.304 1.00 63.50 90 LYS A N 1
ATOM 757 C CA . LYS A 1 90 ? 1.091 -7.283 1.003 1.00 63.50 90 LYS A CA 1
ATOM 758 C C . LYS A 1 90 ? 0.092 -7.513 2.130 1.00 63.50 90 LYS A C 1
ATOM 760 O O . LYS A 1 90 ? 0.303 -8.411 2.933 1.00 63.50 90 LYS A O 1
ATOM 765 N N . THR A 1 91 ? -1.028 -6.790 2.150 1.00 50.09 91 THR A N 1
ATOM 766 C CA . THR A 1 91 ? -2.077 -6.985 3.161 1.00 50.09 91 THR A CA 1
ATOM 767 C C . THR A 1 91 ? -2.667 -8.399 3.092 1.00 50.09 91 THR A C 1
ATOM 769 O O . THR A 1 91 ? -2.827 -9.034 4.127 1.00 50.09 91 THR A O 1
ATOM 772 N N . LYS A 1 92 ? -2.899 -8.949 1.891 1.00 50.97 92 LYS A N 1
ATOM 773 C CA . LYS A 1 92 ? -3.373 -10.333 1.707 1.00 50.97 92 LYS A CA 1
ATOM 774 C C . LYS A 1 92 ? -2.294 -11.385 1.980 1.00 50.97 92 LYS A C 1
ATOM 776 O O . LYS A 1 92 ? -2.664 -12.488 2.343 1.00 50.97 92 LYS A O 1
ATOM 781 N N . ALA A 1 93 ? -1.003 -11.094 1.840 1.00 43.69 93 ALA A N 1
ATOM 782 C CA . ALA A 1 93 ? 0.094 -11.994 2.204 1.00 43.69 93 ALA A CA 1
ATOM 783 C C . ALA A 1 93 ? 0.162 -12.144 3.727 1.00 43.69 93 ALA A C 1
ATOM 785 O O . ALA A 1 93 ? 0.161 -13.272 4.212 1.00 43.69 93 ALA A O 1
ATOM 786 N N . TYR A 1 94 ? 0.017 -11.042 4.475 1.00 37.84 94 TYR A N 1
ATOM 787 C CA . TYR A 1 94 ? -0.178 -11.090 5.931 1.00 37.84 94 TYR A CA 1
ATOM 788 C C . TYR A 1 94 ? -1.457 -11.852 6.341 1.00 37.84 94 TYR A C 1
ATOM 790 O O . TYR A 1 94 ? -1.501 -12.419 7.428 1.00 37.84 94 TYR A O 1
ATOM 798 N N . SER A 1 95 ? -2.476 -11.936 5.470 1.00 43.66 95 SER A N 1
ATOM 799 C CA . SER A 1 95 ? -3.707 -12.717 5.704 1.00 43.66 95 SER A CA 1
ATOM 800 C C . SER A 1 95 ? -3.725 -14.138 5.097 1.00 43.66 95 SER A C 1
ATOM 802 O O . SER A 1 95 ? -4.614 -14.915 5.436 1.00 43.66 95 SER A O 1
ATOM 804 N N . LYS A 1 96 ? -2.798 -14.512 4.196 1.00 39.09 96 LYS A N 1
ATOM 805 C CA . LYS A 1 96 ? -2.833 -15.774 3.410 1.00 39.09 96 LYS A CA 1
ATOM 806 C C . LYS A 1 96 ? -1.574 -16.643 3.559 1.00 39.09 96 LYS A C 1
ATOM 808 O O . LYS A 1 96 ? -1.660 -17.851 3.335 1.00 39.09 96 LYS A O 1
ATOM 813 N N . GLU A 1 97 ? -0.459 -16.106 4.062 1.00 40.66 97 GLU A N 1
ATOM 814 C CA . GLU A 1 97 ? 0.652 -16.921 4.594 1.00 40.66 97 GLU A CA 1
ATOM 815 C C . GLU A 1 97 ? 0.237 -17.759 5.827 1.00 40.66 97 GLU A C 1
ATOM 817 O O . GLU A 1 97 ? 0.985 -18.624 6.277 1.00 40.66 97 GLU A O 1
ATOM 822 N N . GLY A 1 98 ? -0.991 -17.579 6.333 1.00 38.84 98 GLY A N 1
ATOM 823 C CA . GLY A 1 98 ? -1.588 -18.387 7.399 1.00 38.84 98 GLY A CA 1
ATOM 824 C C . GLY A 1 98 ? -2.036 -19.803 7.005 1.00 38.84 98 GLY A C 1
ATOM 825 O O . GLY A 1 98 ? -2.312 -20.601 7.895 1.00 38.84 98 GLY A O 1
ATOM 826 N N . LEU A 1 99 ? -2.102 -20.162 5.714 1.00 39.62 99 LEU A N 1
ATOM 827 C CA . LEU A 1 99 ? -2.628 -21.478 5.296 1.00 39.62 99 LEU A CA 1
ATOM 828 C C . LEU A 1 99 ? -1.578 -22.431 4.696 1.00 39.62 99 LEU A C 1
ATOM 830 O O . LEU A 1 99 ? -1.722 -23.642 4.830 1.00 39.62 99 LEU A O 1
ATOM 834 N N . GLY A 1 100 ? -0.505 -21.924 4.078 1.00 42.31 100 GLY A N 1
ATOM 835 C CA . GLY A 1 100 ? 0.517 -22.765 3.425 1.00 42.31 100 GLY A CA 1
ATOM 836 C C . GLY A 1 100 ? 1.665 -23.223 4.337 1.00 42.31 100 GLY A C 1
ATOM 837 O O . GLY A 1 100 ? 2.198 -24.313 4.156 1.00 42.31 100 GLY A O 1
ATOM 838 N N . ALA A 1 101 ? 2.019 -22.432 5.355 1.00 39.66 101 ALA A N 1
ATOM 839 C CA . ALA A 1 101 ? 3.100 -22.740 6.303 1.00 39.66 101 ALA A CA 1
ATOM 840 C C . ALA A 1 101 ? 2.636 -23.573 7.518 1.00 39.66 101 ALA A C 1
ATOM 842 O O . ALA A 1 101 ? 3.394 -23.807 8.457 1.00 39.66 101 ALA A O 1
ATOM 843 N N . ALA A 1 102 ? 1.388 -24.044 7.506 1.00 43.00 102 ALA A N 1
ATOM 844 C CA . ALA A 1 102 ? 0.762 -24.811 8.580 1.00 43.00 102 ALA A CA 1
ATOM 845 C C . ALA A 1 102 ? 1.382 -26.205 8.815 1.00 43.00 102 ALA A C 1
ATOM 847 O O . ALA A 1 102 ? 1.033 -26.859 9.800 1.00 43.00 102 ALA A O 1
ATOM 848 N N . GLN A 1 103 ? 2.277 -26.674 7.941 1.00 43.72 103 GLN A N 1
ATOM 849 C CA . GLN A 1 103 ? 2.849 -28.019 8.044 1.00 43.72 103 GLN A CA 1
ATOM 850 C C . GLN A 1 103 ? 4.257 -28.086 8.654 1.00 43.72 103 GLN A C 1
ATOM 852 O O . GLN A 1 103 ? 4.685 -29.190 8.948 1.00 43.72 103 GLN A O 1
ATOM 857 N N . ASN A 1 104 ? 4.948 -26.963 8.913 1.00 47.88 104 ASN A N 1
ATOM 858 C CA . ASN A 1 104 ? 6.330 -26.994 9.441 1.00 47.88 104 ASN A CA 1
ATOM 859 C C . ASN A 1 104 ? 6.673 -25.921 10.498 1.00 47.88 104 ASN A C 1
ATOM 861 O O . ASN A 1 104 ? 7.851 -25.673 10.748 1.00 47.88 104 ASN A O 1
ATOM 865 N N . LYS A 1 105 ? 5.688 -25.276 11.139 1.00 42.28 105 LYS A N 1
ATOM 866 C CA . LYS A 1 105 ? 5.971 -24.384 12.279 1.00 42.28 105 LYS A CA 1
ATOM 867 C C . LYS A 1 105 ? 6.083 -25.192 13.569 1.00 42.28 105 LYS A C 1
ATOM 869 O O . LYS A 1 105 ? 5.169 -25.949 13.897 1.00 42.28 105 LYS A O 1
ATOM 874 N N . ASP A 1 106 ? 7.189 -24.991 14.279 1.00 54.53 106 ASP A N 1
ATOM 875 C CA . ASP A 1 106 ? 7.380 -25.381 15.677 1.00 54.53 106 ASP A CA 1
ATOM 876 C C . ASP A 1 106 ? 6.111 -25.018 16.487 1.00 54.53 106 ASP A C 1
ATOM 878 O O . ASP A 1 106 ? 5.663 -23.866 16.393 1.00 54.53 106 ASP A O 1
ATOM 882 N N . PRO A 1 107 ? 5.484 -25.962 17.225 1.00 57.62 107 PRO A N 1
ATOM 883 C CA . PRO A 1 107 ? 4.273 -25.715 18.013 1.00 57.62 107 PRO A CA 1
ATOM 884 C C . PRO A 1 107 ? 4.319 -24.420 18.836 1.00 57.62 107 PRO A C 1
ATOM 886 O O . PRO A 1 107 ? 3.346 -23.668 18.849 1.00 57.62 107 PRO A O 1
ATOM 889 N N . ALA A 1 108 ? 5.482 -24.087 19.403 1.00 57.00 108 ALA A N 1
ATOM 890 C CA . ALA A 1 108 ? 5.666 -22.878 20.201 1.00 57.00 108 ALA A CA 1
ATOM 891 C C . ALA A 1 108 ? 5.555 -21.578 19.380 1.00 57.00 108 ALA A C 1
ATOM 893 O O . ALA A 1 108 ? 5.062 -20.563 19.869 1.00 57.00 108 ALA A O 1
ATOM 894 N N . GLN A 1 109 ? 5.988 -21.573 18.115 1.00 59.56 109 GLN A N 1
ATOM 895 C CA . GLN A 1 109 ? 5.828 -20.413 17.230 1.00 59.56 109 GLN A CA 1
ATOM 896 C C . GLN A 1 109 ? 4.368 -20.229 16.798 1.00 59.56 109 GLN A C 1
ATOM 898 O O . GLN A 1 109 ? 3.894 -19.102 16.658 1.00 59.56 109 GLN A O 1
ATOM 903 N N . ARG A 1 110 ? 3.643 -21.334 16.624 1.00 62.53 110 ARG A N 1
ATOM 904 C CA . ARG A 1 110 ? 2.229 -21.333 16.239 1.00 62.53 110 ARG A CA 1
ATOM 905 C C . ARG A 1 110 ? 1.348 -20.728 17.331 1.00 62.53 110 ARG A C 1
ATOM 907 O O . ARG A 1 110 ? 0.531 -19.857 17.044 1.00 62.53 110 ARG A O 1
ATOM 914 N N . GLU A 1 111 ? 1.584 -21.131 18.577 1.00 63.88 111 GLU A N 1
ATOM 915 C CA . GLU A 1 111 ? 0.914 -20.566 19.750 1.00 63.88 111 GLU A CA 1
ATOM 916 C C . GLU A 1 111 ? 1.220 -19.072 19.910 1.00 63.88 111 GLU A C 1
ATOM 918 O O . GLU A 1 111 ? 0.315 -18.287 20.179 1.00 63.88 111 GLU A O 1
ATOM 923 N N . ARG A 1 112 ? 2.467 -18.641 19.661 1.00 64.81 112 ARG A N 1
ATOM 924 C CA . ARG A 1 112 ? 2.848 -17.215 19.685 1.00 64.81 112 ARG A CA 1
ATOM 925 C C . ARG A 1 112 ? 2.092 -16.375 18.664 1.00 64.81 112 ARG A C 1
ATOM 927 O O . ARG A 1 112 ? 1.671 -15.264 18.974 1.00 64.81 112 ARG A O 1
ATOM 934 N N . GLU A 1 113 ? 1.950 -16.869 17.441 1.00 68.62 113 GLU A N 1
ATOM 935 C CA . GLU A 1 113 ? 1.244 -16.154 16.373 1.00 68.62 113 GLU A CA 1
ATOM 936 C C . GLU A 1 113 ? -0.259 -16.064 16.646 1.00 68.62 113 GLU A C 1
ATOM 938 O O . GLU A 1 113 ? -0.865 -15.011 16.453 1.00 68.62 113 GLU A O 1
ATOM 943 N N . GLU A 1 114 ? -0.858 -17.149 17.132 1.00 70.50 114 GLU A N 1
ATOM 944 C CA . GLU A 1 114 ? -2.257 -17.180 17.555 1.00 70.50 114 GLU A CA 1
ATOM 945 C C . GLU A 1 114 ? -2.531 -16.217 18.706 1.00 70.50 114 GLU A C 1
ATOM 947 O O . GLU A 1 114 ? -3.492 -15.448 18.674 1.00 70.50 114 GLU A O 1
ATOM 952 N N . LEU A 1 115 ? -1.631 -16.202 19.677 1.00 68.25 115 LEU A N 1
ATOM 953 C CA . LEU A 1 115 ? -1.701 -15.320 20.818 1.00 68.25 115 LEU A CA 1
ATOM 954 C C . LEU A 1 115 ? -1.539 -13.847 20.423 1.00 68.25 115 LEU A C 1
ATOM 956 O O . LEU A 1 115 ? -2.309 -13.002 20.872 1.00 68.25 115 LEU A O 1
ATOM 960 N N . ASN A 1 116 ? -0.588 -13.534 19.540 1.00 73.88 116 ASN A N 1
ATOM 961 C CA . ASN A 1 116 ? -0.427 -12.190 18.987 1.00 73.88 116 ASN A CA 1
ATOM 962 C C . ASN A 1 116 ? -1.670 -11.741 18.216 1.00 73.88 116 ASN A C 1
ATOM 964 O O . ASN A 1 116 ? -2.112 -10.604 18.376 1.00 73.88 116 ASN A O 1
ATOM 968 N N . ARG A 1 117 ? -2.257 -12.623 17.401 1.00 77.94 117 ARG A N 1
ATOM 969 C CA . ARG A 1 117 ? -3.503 -12.333 16.683 1.00 77.94 117 ARG A CA 1
ATOM 970 C C . ARG A 1 117 ? -4.627 -11.994 17.661 1.00 77.94 117 ARG A C 1
ATOM 972 O O . ARG A 1 117 ? -5.232 -10.935 17.531 1.00 77.94 117 ARG A O 1
ATOM 979 N N . TRP A 1 118 ? -4.833 -12.833 18.674 1.00 78.69 118 TRP A N 1
ATOM 980 C CA . TRP A 1 118 ? -5.851 -12.600 19.698 1.00 78.69 118 TRP A CA 1
ATOM 981 C C . TRP A 1 118 ? -5.623 -11.287 20.459 1.00 78.69 118 TRP A C 1
ATOM 983 O O . TRP A 1 118 ? -6.568 -10.537 20.684 1.00 78.69 118 TRP A O 1
ATOM 993 N N . LEU A 1 119 ? -4.373 -10.973 20.829 1.00 75.56 119 LEU A N 1
ATOM 994 C CA . LEU A 1 119 ? -4.036 -9.728 21.530 1.00 75.56 119 LEU A CA 1
ATOM 995 C C . LEU A 1 119 ? -4.407 -8.493 20.699 1.00 75.56 119 LEU A C 1
ATOM 997 O O . LEU A 1 119 ? -4.968 -7.547 21.247 1.00 75.56 119 LEU A O 1
ATOM 1001 N N . ASN A 1 120 ? -4.133 -8.515 19.391 1.00 79.38 120 ASN A N 1
ATOM 1002 C CA . ASN A 1 120 ? -4.510 -7.425 18.489 1.00 79.38 120 ASN A CA 1
ATOM 1003 C C . ASN A 1 120 ? -6.035 -7.313 18.345 1.00 79.38 120 ASN A C 1
ATOM 1005 O O . ASN A 1 120 ? -6.578 -6.230 18.534 1.00 79.38 120 ASN A O 1
ATOM 1009 N N . GLU A 1 121 ? -6.734 -8.428 18.113 1.00 80.12 121 GLU A N 1
ATOM 1010 C CA . GLU A 1 121 ? -8.203 -8.451 18.018 1.00 80.12 121 GLU A CA 1
ATOM 1011 C C . GLU A 1 121 ? -8.874 -7.932 19.304 1.00 80.12 121 GLU A C 1
ATOM 1013 O O . GLU A 1 121 ? -9.848 -7.178 19.250 1.00 80.12 121 GLU A O 1
ATOM 1018 N N . ALA A 1 122 ? -8.333 -8.289 20.473 1.00 75.25 122 ALA A N 1
ATOM 1019 C CA . ALA A 1 122 ? -8.824 -7.815 21.762 1.00 75.25 122 ALA A CA 1
ATOM 1020 C C . ALA A 1 122 ? -8.592 -6.307 21.954 1.00 75.25 122 ALA A C 1
ATOM 1022 O O . ALA A 1 122 ? -9.486 -5.610 22.435 1.00 75.25 122 ALA A O 1
ATOM 1023 N N . ILE A 1 123 ? -7.419 -5.790 21.569 1.00 81.00 123 ILE A N 1
ATOM 1024 C CA . ILE A 1 123 ? -7.124 -4.349 21.615 1.00 81.00 123 ILE A CA 1
ATOM 1025 C C . ILE A 1 123 ? -8.067 -3.582 20.682 1.00 81.00 123 ILE A C 1
ATOM 1027 O O . ILE A 1 123 ? -8.677 -2.604 21.114 1.00 81.00 123 ILE A O 1
ATOM 1031 N N . ASP A 1 124 ? -8.247 -4.046 19.446 1.00 83.38 124 ASP A N 1
ATOM 1032 C CA . ASP A 1 124 ? -9.149 -3.423 18.473 1.00 83.38 124 ASP A CA 1
ATOM 1033 C C . ASP A 1 124 ? -10.595 -3.408 18.982 1.00 83.38 124 ASP A C 1
ATOM 1035 O O . ASP A 1 124 ? -11.263 -2.373 18.944 1.00 83.38 124 ASP A O 1
ATOM 1039 N N . SER A 1 125 ? -11.067 -4.522 19.551 1.00 79.81 125 SER A N 1
ATOM 1040 C CA . SER A 1 125 ? -12.403 -4.582 20.147 1.00 79.81 125 SER A CA 1
ATOM 1041 C C . SER A 1 125 ? -12.569 -3.618 21.324 1.00 79.81 125 SER A C 1
ATOM 1043 O O . SER A 1 125 ? -13.653 -3.053 21.482 1.00 79.81 125 SER A O 1
ATOM 1045 N N . LEU A 1 126 ? -11.546 -3.444 22.168 1.00 80.56 126 LEU A N 1
ATOM 1046 C CA . LEU A 1 126 ? -11.596 -2.503 23.291 1.00 80.56 126 LEU A CA 1
ATOM 1047 C C . LEU A 1 126 ? -11.578 -1.050 22.808 1.00 80.56 126 LEU A C 1
ATOM 1049 O O . LEU A 1 126 ? -12.289 -0.232 23.385 1.00 80.56 126 LEU A O 1
ATOM 1053 N N . ASN A 1 127 ? -10.826 -0.736 21.748 1.00 86.50 127 ASN A N 1
ATOM 1054 C CA . ASN A 1 127 ? -10.817 0.593 21.131 1.00 86.50 127 ASN A CA 1
ATOM 1055 C C . ASN A 1 127 ? -12.183 0.949 20.530 1.00 86.50 127 ASN A C 1
ATOM 1057 O O . ASN A 1 127 ? -12.694 2.029 20.797 1.00 86.50 127 ASN A O 1
ATOM 1061 N N . ILE A 1 128 ? -12.833 0.018 19.823 1.00 85.00 128 ILE A N 1
ATOM 1062 C CA . ILE A 1 128 ? -14.197 0.235 19.307 1.00 85.00 128 ILE A CA 1
ATOM 1063 C C . ILE A 1 128 ? -15.183 0.514 20.453 1.00 85.00 128 ILE A C 1
ATOM 1065 O O . ILE A 1 128 ? -16.037 1.391 20.337 1.00 85.00 128 ILE A O 1
ATOM 1069 N N . GLN A 1 129 ? -15.078 -0.216 21.569 1.00 80.06 129 GLN A N 1
ATOM 1070 C CA . GLN A 1 129 ? -15.919 0.031 22.747 1.00 80.06 129 GLN A CA 1
ATOM 1071 C C . GLN A 1 129 ? -15.611 1.386 23.403 1.00 80.06 129 GLN A C 1
ATOM 1073 O O . GLN A 1 129 ? -16.536 2.057 23.852 1.00 80.06 129 GLN A O 1
ATOM 1078 N N . ILE A 1 130 ? -14.341 1.808 23.434 1.00 85.44 130 ILE A N 1
ATOM 1079 C CA . ILE A 1 130 ? -13.949 3.149 23.887 1.00 85.44 130 ILE A CA 1
ATOM 1080 C C . ILE A 1 130 ? -14.623 4.217 23.025 1.00 85.44 130 ILE A C 1
ATOM 1082 O O . ILE A 1 130 ? -15.300 5.074 23.586 1.00 85.44 130 ILE A O 1
ATOM 1086 N N . ASP A 1 131 ? -14.522 4.123 21.697 1.00 89.44 131 ASP A N 1
ATOM 1087 C CA . ASP A 1 131 ? -15.139 5.085 20.775 1.00 89.44 131 ASP A CA 1
ATOM 1088 C C . ASP A 1 131 ? -16.661 5.161 20.989 1.00 89.44 131 ASP A C 1
ATOM 1090 O O . ASP A 1 131 ? -17.245 6.244 21.045 1.00 89.44 131 ASP A O 1
ATOM 1094 N N . GLN A 1 132 ? -17.318 4.010 21.180 1.00 85.31 132 GLN A N 1
ATOM 1095 C CA . GLN A 1 132 ? -18.751 3.943 21.482 1.00 85.31 132 GLN A CA 1
ATOM 1096 C C . GLN A 1 132 ? -19.105 4.633 22.806 1.00 85.31 132 GLN A C 1
ATOM 1098 O O . GLN A 1 132 ? -20.066 5.403 22.852 1.00 85.31 132 GLN A O 1
ATOM 1103 N N . PHE A 1 133 ? -18.339 4.385 23.874 1.00 85.75 133 PHE A N 1
ATOM 1104 C CA . PHE A 1 133 ? -18.559 5.027 25.171 1.00 85.75 133 PHE A CA 1
ATOM 1105 C C . PHE A 1 133 ? -18.283 6.532 25.120 1.00 85.75 133 PHE A C 1
ATOM 1107 O O . PHE A 1 133 ? -19.036 7.301 25.716 1.00 85.75 133 PHE A O 1
ATOM 1114 N N . GLU A 1 134 ? -17.251 6.972 24.396 1.00 86.94 134 GLU A N 1
ATOM 1115 C CA . GLU A 1 134 ? -16.946 8.393 24.195 1.00 86.94 134 GLU A CA 1
ATOM 1116 C C . GLU A 1 134 ? -18.086 9.095 23.439 1.00 86.94 134 GLU A C 1
ATOM 1118 O O . GLU A 1 134 ? -18.585 10.122 23.909 1.00 86.94 134 GLU A O 1
ATOM 1123 N N . CYS A 1 135 ? -18.601 8.491 22.361 1.00 89.06 135 CYS A N 1
ATOM 1124 C CA . CYS A 1 135 ? -19.790 8.987 21.662 1.00 89.06 135 CYS A CA 1
ATOM 1125 C C . CYS A 1 135 ? -21.039 9.041 22.564 1.00 89.06 135 CYS A C 1
ATOM 1127 O O . CYS A 1 135 ? -21.801 10.010 22.506 1.00 89.06 135 CYS A O 1
ATOM 1129 N N . GLU A 1 136 ? -21.277 8.027 23.405 1.00 85.50 136 GLU A N 1
ATOM 1130 C CA . GLU A 1 136 ? -22.420 8.008 24.332 1.00 85.50 136 GLU A CA 1
ATOM 1131 C C . GLU A 1 136 ? -22.299 9.115 25.395 1.00 85.50 136 GLU A C 1
ATOM 1133 O O . GLU A 1 136 ? -23.276 9.817 25.672 1.00 85.50 136 GLU A O 1
ATOM 1138 N N . ILE A 1 137 ? -21.099 9.337 25.943 1.00 85.19 137 ILE A N 1
ATOM 1139 C CA . ILE A 1 137 ? -20.827 10.429 26.889 1.00 85.19 137 ILE A CA 1
ATOM 1140 C C . ILE A 1 137 ? -21.116 11.790 26.243 1.00 85.19 137 ILE A C 1
ATOM 1142 O O . ILE A 1 137 ? -21.797 12.619 26.854 1.00 85.19 137 ILE A O 1
ATOM 1146 N N . GLU A 1 138 ? -20.646 12.030 25.016 1.00 86.25 138 GLU A N 1
ATOM 1147 C CA . GLU A 1 138 ? -20.914 13.278 24.288 1.00 86.25 138 GLU A CA 1
ATOM 1148 C C . GLU A 1 138 ? -22.417 13.495 24.058 1.00 86.25 138 GLU A C 1
ATOM 1150 O O . GLU A 1 138 ? -22.945 14.581 24.324 1.00 86.25 138 GLU A O 1
ATOM 1155 N N . ALA A 1 139 ? -23.140 12.449 23.646 1.00 83.88 139 ALA A N 1
ATOM 1156 C CA . ALA A 1 139 ? -24.586 12.507 23.442 1.00 83.88 139 ALA A CA 1
ATOM 1157 C C . ALA A 1 139 ? -25.352 12.830 24.742 1.00 83.88 139 ALA A C 1
ATOM 1159 O O . ALA A 1 139 ? -26.299 13.629 24.734 1.00 83.88 139 ALA A O 1
ATOM 1160 N N . LEU A 1 140 ? -24.927 12.254 25.874 1.00 81.12 140 LEU A N 1
ATOM 1161 C CA . LEU A 1 140 ? -25.516 12.512 27.191 1.00 81.12 140 LEU A CA 1
ATOM 1162 C C . LEU A 1 140 ? -25.314 13.966 27.648 1.00 81.12 140 LEU A C 1
ATOM 1164 O O . LEU A 1 140 ? -26.223 14.532 28.263 1.00 81.12 140 LEU A O 1
ATOM 1168 N N . LEU A 1 141 ? -24.177 14.586 27.307 1.00 74.88 141 LEU A N 1
ATOM 1169 C CA . LEU A 1 141 ? -23.861 15.981 27.641 1.00 74.88 141 LEU A CA 1
ATOM 1170 C C . LEU A 1 141 ? -24.673 16.997 26.814 1.00 74.88 141 LEU A C 1
ATOM 1172 O O . LEU A 1 141 ? -25.088 18.028 27.344 1.00 74.88 141 LEU A O 1
ATOM 1176 N N . VAL A 1 142 ? -24.957 16.711 25.538 1.00 74.94 142 VAL A N 1
ATOM 1177 C CA . VAL A 1 142 ? -25.695 17.628 24.640 1.00 74.94 142 VAL A CA 1
ATOM 1178 C C . VAL A 1 142 ? -27.218 17.603 24.886 1.00 74.94 142 VAL A C 1
ATOM 1180 O O . VAL A 1 142 ? -27.907 18.606 24.691 1.00 74.94 142 VAL A O 1
ATOM 1183 N N . GLY A 1 143 ? -27.778 16.492 25.380 1.00 64.31 143 GLY A N 1
ATOM 1184 C CA . GLY A 1 143 ? -29.228 16.299 25.572 1.00 64.31 143 GLY A CA 1
ATOM 1185 C C . GLY A 1 143 ? -29.872 16.931 26.829 1.00 64.31 143 GLY A C 1
ATOM 1186 O O . GLY A 1 143 ? -30.950 16.491 27.252 1.00 64.31 143 GLY A O 1
ATOM 1187 N N . GLY A 1 144 ? -29.232 17.899 27.494 1.00 55.38 144 GLY A N 1
ATOM 1188 C CA . GLY A 1 144 ? -29.530 18.333 28.875 1.00 55.38 144 GLY A CA 1
ATOM 1189 C C . GLY A 1 144 ? -30.562 19.460 29.088 1.00 55.38 144 GLY A C 1
ATOM 1190 O O . GLY A 1 144 ? -30.219 20.489 29.659 1.00 55.38 144 GLY A O 1
ATOM 1191 N N . LYS A 1 145 ? -31.843 19.300 28.700 1.00 52.91 145 LYS A N 1
ATOM 1192 C CA . LYS A 1 145 ? -32.916 20.292 29.019 1.00 52.91 145 LYS A CA 1
ATOM 1193 C C . LYS A 1 145 ? -34.104 19.797 29.874 1.00 52.91 145 LYS A C 1
ATOM 1195 O O . LYS A 1 145 ? -35.106 20.504 29.971 1.00 52.91 145 LYS A O 1
ATOM 1200 N N . LYS A 1 146 ? -34.047 18.632 30.540 1.00 54.84 146 LYS A N 1
ATOM 1201 C CA . LYS A 1 146 ? -35.148 18.158 31.423 1.00 54.84 146 LYS A CA 1
ATOM 1202 C C . LYS A 1 146 ? -34.660 17.721 32.816 1.00 54.84 146 LYS A C 1
ATOM 1204 O O . LYS A 1 146 ? -34.157 16.617 32.984 1.00 54.84 146 LYS A O 1
ATOM 1209 N N . LYS A 1 147 ? -34.933 18.569 33.818 1.00 54.59 147 LYS A N 1
ATOM 1210 C CA . LYS A 1 147 ? -34.500 18.523 35.238 1.00 54.59 147 LYS A CA 1
ATOM 1211 C C . LYS A 1 147 ? -34.795 17.250 36.062 1.00 54.59 147 LYS A C 1
ATOM 1213 O O . LYS A 1 147 ? -34.349 17.178 37.198 1.00 54.59 147 LYS A O 1
ATOM 1218 N N . LYS A 1 148 ? -35.548 16.261 35.560 1.00 51.50 148 LYS A N 1
ATOM 1219 C CA . LYS A 1 148 ? -35.819 14.994 36.285 1.00 51.50 148 LYS A CA 1
ATOM 1220 C C . LYS A 1 148 ? -34.991 13.807 35.765 1.00 51.50 148 LYS A C 1
ATOM 1222 O O . LYS A 1 148 ? -34.923 12.794 36.440 1.00 51.50 148 LYS A O 1
ATOM 1227 N N . ALA A 1 149 ? -34.338 13.960 34.610 1.00 58.03 149 ALA A N 1
ATOM 1228 C CA . ALA A 1 149 ? -33.480 12.947 33.990 1.00 58.03 149 ALA A CA 1
ATOM 1229 C C . ALA A 1 149 ? -31.980 13.155 34.289 1.00 58.03 149 ALA A C 1
ATOM 1231 O O . ALA A 1 149 ? -31.155 12.468 33.704 1.00 58.03 149 ALA A O 1
ATOM 1232 N N . ASP A 1 150 ? -31.613 14.119 35.141 1.00 67.94 150 ASP A N 1
ATOM 1233 C CA . ASP A 1 150 ? -30.206 14.480 35.385 1.00 67.94 150 ASP A CA 1
ATOM 1234 C C . ASP A 1 150 ? -29.454 13.449 36.229 1.00 67.94 150 ASP A C 1
ATOM 1236 O O . ASP A 1 150 ? -28.289 13.185 35.954 1.00 67.94 150 ASP A O 1
ATOM 1240 N N . LYS A 1 151 ? -30.104 12.847 37.234 1.00 75.38 151 LYS A N 1
ATOM 1241 C CA . LYS A 1 151 ? -29.434 11.904 38.139 1.00 75.38 151 LYS A CA 1
ATOM 1242 C C . LYS A 1 151 ? -29.033 10.617 37.411 1.00 75.38 151 LYS A C 1
ATOM 1244 O O . LYS A 1 151 ? -27.857 10.283 37.404 1.00 75.38 151 LYS A O 1
ATOM 1249 N N . ASP A 1 152 ? -29.972 9.981 36.715 1.00 75.06 152 ASP A N 1
ATOM 1250 C CA . ASP A 1 152 ? -29.718 8.743 35.964 1.00 75.06 152 ASP A CA 1
ATOM 1251 C C . ASP A 1 152 ? -28.717 8.968 34.814 1.00 75.06 152 ASP A C 1
ATOM 1253 O O . ASP A 1 152 ? -27.876 8.119 34.531 1.00 75.06 152 ASP A O 1
ATOM 1257 N N . LYS A 1 153 ? -28.752 10.146 34.170 1.00 76.44 153 LYS A N 1
ATOM 1258 C CA . LYS A 1 153 ? -27.745 10.536 33.168 1.00 76.44 153 LYS A CA 1
ATOM 1259 C C . LYS A 1 153 ? -26.363 10.743 33.783 1.00 76.44 153 LYS A C 1
ATOM 1261 O O . LYS A 1 153 ? -25.369 10.420 33.138 1.00 76.44 153 LYS A O 1
ATOM 1266 N N . SER A 1 154 ? -26.297 11.298 34.993 1.00 79.56 154 SER A N 1
ATOM 1267 C CA . SER A 1 154 ? -25.046 11.486 35.729 1.00 79.56 154 SER A CA 1
ATOM 1268 C C . SER A 1 154 ? -24.448 10.144 36.143 1.00 79.56 154 SER A C 1
ATOM 1270 O O . SER A 1 154 ? -23.278 9.908 35.864 1.00 79.56 154 SER A O 1
ATOM 1272 N N . GLU A 1 155 ? -25.254 9.244 36.716 1.00 84.62 155 GLU A N 1
ATOM 1273 C CA . GLU A 1 155 ? -24.829 7.888 37.097 1.00 84.62 155 GLU A CA 1
ATOM 1274 C C . GLU A 1 155 ? -24.335 7.106 35.871 1.00 84.62 155 GLU A C 1
ATOM 1276 O O . GLU A 1 155 ? -23.229 6.569 35.883 1.00 84.62 155 GLU A O 1
ATOM 1281 N N . ARG A 1 156 ? -25.069 7.156 34.750 1.00 83.94 156 ARG A N 1
ATOM 1282 C CA . ARG A 1 156 ? -24.643 6.527 33.491 1.00 83.94 156 ARG A CA 1
ATOM 1283 C C . ARG A 1 156 ? -23.332 7.102 32.944 1.00 83.94 156 ARG A C 1
ATOM 1285 O O . ARG A 1 156 ? -22.499 6.364 32.427 1.00 83.94 156 ARG A O 1
ATOM 1292 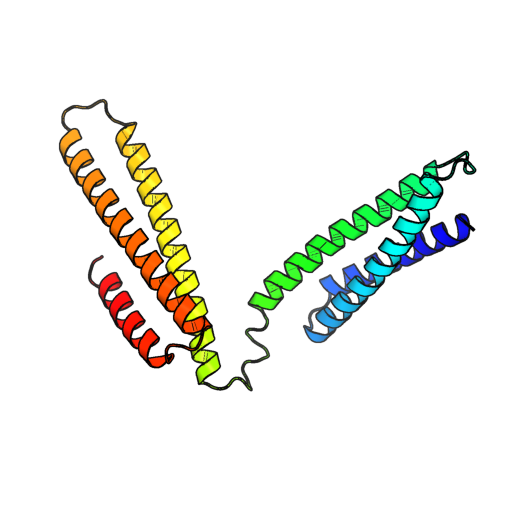N N . ASN A 1 157 ? -23.129 8.414 33.042 1.00 83.88 157 ASN A N 1
ATOM 1293 C CA . ASN A 1 157 ? -21.889 9.063 32.606 1.00 83.88 157 ASN A CA 1
ATOM 1294 C C . ASN A 1 157 ? -20.695 8.636 33.479 1.00 83.88 157 ASN A C 1
ATOM 1296 O O . ASN A 1 157 ? -19.611 8.369 32.959 1.00 83.88 157 ASN A O 1
ATOM 1300 N N . GLU A 1 158 ? -20.893 8.530 34.794 1.00 86.81 158 GLU A N 1
ATOM 1301 C CA . GLU A 1 158 ? -19.878 8.026 35.725 1.00 86.81 158 GLU A CA 1
ATOM 1302 C C . GLU A 1 158 ? -19.523 6.557 35.452 1.00 86.81 158 GLU A C 1
ATOM 1304 O O . GLU A 1 158 ? -18.337 6.219 35.416 1.00 86.81 158 GLU A O 1
ATOM 1309 N N . GLU A 1 159 ? -20.513 5.707 35.164 1.00 86.75 159 GLU A N 1
ATOM 1310 C CA . GLU A 1 159 ? -20.295 4.314 34.748 1.00 86.75 159 GLU A CA 1
ATOM 1311 C C . GLU A 1 159 ? -19.477 4.213 33.454 1.00 86.75 159 GLU A C 1
ATOM 1313 O O . GLU A 1 159 ? -18.473 3.498 33.409 1.00 86.75 159 GLU A O 1
ATOM 1318 N N . LEU A 1 160 ? -19.855 4.971 32.417 1.00 84.06 160 LEU A N 1
ATOM 1319 C CA . LEU A 1 160 ? -19.145 4.990 31.134 1.00 84.06 160 LEU A CA 1
ATOM 1320 C C . LEU A 1 160 ? -17.690 5.445 31.307 1.00 84.06 160 LEU A C 1
ATOM 1322 O O . LEU A 1 160 ? -16.778 4.836 30.748 1.00 84.06 160 LEU A O 1
ATOM 1326 N N . LYS A 1 161 ? -17.440 6.465 32.139 1.00 85.44 161 LYS A N 1
ATOM 1327 C CA . LYS A 1 161 ? -16.076 6.909 32.478 1.00 85.44 161 LYS A CA 1
ATOM 1328 C C . LYS A 1 161 ? -15.280 5.837 33.218 1.00 85.44 161 LYS A C 1
ATOM 1330 O O . LYS A 1 161 ? -14.100 5.648 32.924 1.00 85.44 161 LYS A O 1
ATOM 1335 N N . ALA A 1 162 ? -15.906 5.116 34.148 1.00 84.88 162 ALA A N 1
ATOM 1336 C CA . ALA A 1 162 ? -15.256 4.014 34.851 1.00 84.88 162 ALA A CA 1
ATOM 1337 C C . ALA A 1 162 ? -14.882 2.868 33.892 1.00 84.88 162 ALA A C 1
ATOM 1339 O O . ALA A 1 162 ? -13.794 2.294 34.008 1.00 84.88 162 ALA A O 1
ATOM 1340 N N . TRP A 1 163 ? -15.739 2.558 32.912 1.00 82.75 163 TRP A N 1
ATOM 1341 C CA . TRP A 1 163 ? -15.426 1.578 31.870 1.00 82.75 163 TRP A CA 1
ATOM 1342 C C . TRP A 1 163 ? -14.327 2.053 30.925 1.00 82.75 163 TRP A C 1
ATOM 1344 O O . TRP A 1 163 ? -13.422 1.273 30.642 1.00 82.75 163 TRP A O 1
ATOM 1354 N N . LEU A 1 164 ? -14.320 3.325 30.519 1.00 82.31 164 LEU A N 1
ATOM 1355 C CA . LEU A 1 164 ? -13.236 3.895 29.712 1.00 82.31 164 LEU A CA 1
ATOM 1356 C C . LEU A 1 164 ? -11.871 3.745 30.387 1.00 82.31 164 LEU A C 1
ATOM 1358 O O . LEU A 1 164 ? -10.920 3.269 29.764 1.00 82.31 164 LEU A O 1
ATOM 1362 N N . GLU A 1 165 ? -11.768 4.085 31.672 1.00 85.50 165 GLU A N 1
ATOM 1363 C CA . GLU A 1 165 ? -10.520 3.926 32.425 1.00 85.50 165 GLU A CA 1
ATOM 1364 C C . GLU A 1 165 ? -10.101 2.452 32.533 1.00 85.50 165 GLU A C 1
ATOM 1366 O O . GLU A 1 165 ? -8.928 2.113 32.339 1.00 85.50 165 GLU A O 1
ATOM 1371 N N . LYS A 1 166 ? -11.060 1.544 32.757 1.00 82.50 166 LYS A N 1
ATOM 1372 C CA . LYS A 1 166 ? -10.804 0.097 32.795 1.00 82.50 166 LYS A CA 1
ATOM 1373 C C . LYS A 1 166 ? -10.320 -0.437 31.440 1.00 82.50 166 LYS A C 1
ATOM 1375 O O . LYS A 1 166 ? -9.372 -1.230 31.409 1.00 82.50 166 LYS A O 1
ATOM 1380 N N . HIS A 1 167 ? -10.923 -0.007 30.335 1.00 79.69 167 HIS A N 1
ATOM 1381 C CA . HIS A 1 167 ? -10.561 -0.427 28.977 1.00 79.69 167 HIS A CA 1
ATOM 1382 C C . HIS A 1 167 ? -9.191 0.109 28.580 1.00 79.69 167 HIS A C 1
ATOM 1384 O O . HIS A 1 167 ? -8.339 -0.672 28.160 1.00 79.69 167 HIS A O 1
ATOM 1390 N N . ARG A 1 168 ? -8.909 1.392 28.836 1.00 83.62 168 ARG A N 1
ATOM 1391 C CA . ARG A 1 168 ? -7.582 1.997 28.616 1.00 83.62 168 ARG A CA 1
ATOM 1392 C C . ARG A 1 168 ? -6.492 1.299 29.429 1.00 83.62 168 ARG A C 1
ATOM 1394 O O . ARG A 1 168 ? -5.397 1.050 28.924 1.00 83.62 168 ARG A O 1
ATOM 1401 N N . PHE A 1 169 ? -6.778 0.948 30.683 1.00 81.56 169 PHE A N 1
ATOM 1402 C CA . PHE A 1 169 ? -5.854 0.178 31.516 1.00 81.56 169 PHE A CA 1
ATOM 1403 C C . PHE A 1 169 ? -5.624 -1.240 30.979 1.00 81.56 169 PHE A C 1
ATOM 1405 O O . PHE A 1 169 ? -4.500 -1.744 31.013 1.00 81.56 169 PHE A O 1
ATOM 1412 N N . THR A 1 170 ? -6.677 -1.876 30.465 1.00 77.62 170 THR A N 1
ATOM 1413 C CA . THR A 1 170 ? -6.598 -3.213 29.869 1.00 77.62 170 THR A CA 1
ATOM 1414 C C . THR A 1 170 ? -5.766 -3.186 28.590 1.00 77.62 170 THR A C 1
ATOM 1416 O O . THR A 1 170 ? -4.846 -3.989 28.476 1.00 77.62 170 THR A O 1
ATOM 1419 N N . ILE A 1 171 ? -5.987 -2.216 27.698 1.00 77.25 171 ILE A N 1
ATOM 1420 C CA . ILE A 1 171 ? -5.188 -2.027 26.478 1.00 77.25 171 ILE A CA 1
ATOM 1421 C C . ILE A 1 171 ? -3.705 -1.881 26.823 1.00 77.25 171 ILE A C 1
ATOM 1423 O O . ILE A 1 171 ? -2.897 -2.654 26.322 1.00 77.25 171 ILE A O 1
ATOM 1427 N N . LYS A 1 172 ? -3.343 -1.002 27.770 1.00 81.69 172 LYS A N 1
ATOM 1428 C CA . LYS A 1 172 ? -1.940 -0.845 28.206 1.00 81.69 172 LYS A CA 1
ATOM 1429 C C . LYS A 1 172 ? -1.318 -2.164 28.673 1.00 81.69 172 LYS A C 1
ATOM 1431 O O . LYS A 1 172 ? -0.154 -2.435 28.393 1.00 81.69 172 LYS A O 1
ATOM 1436 N N . LYS A 1 173 ? -2.076 -2.999 29.393 1.00 78.75 173 LYS A N 1
ATOM 1437 C CA . LYS A 1 173 ? -1.602 -4.324 29.823 1.00 78.75 173 LYS A CA 1
ATOM 1438 C C . LYS A 1 173 ? -1.428 -5.285 28.651 1.00 78.75 173 LYS A C 1
ATOM 1440 O O . LYS A 1 173 ? -0.411 -5.970 28.604 1.00 78.75 173 LYS A O 1
ATOM 1445 N N . LEU A 1 174 ? -2.381 -5.326 27.721 1.00 77.62 174 LEU A N 1
ATOM 1446 C CA . LEU A 1 174 ? -2.298 -6.157 26.517 1.00 77.62 174 LEU A CA 1
ATOM 1447 C C . LEU A 1 174 ? -1.118 -5.733 25.628 1.00 77.62 174 LEU A C 1
ATOM 1449 O O . LEU A 1 174 ? -0.390 -6.590 25.142 1.00 77.62 174 LEU A O 1
ATOM 1453 N N . GLU A 1 175 ? -0.850 -4.432 25.502 1.00 80.38 175 GLU A N 1
ATOM 1454 C CA . GLU A 1 175 ? 0.307 -3.898 24.773 1.00 80.38 175 GLU A CA 1
ATOM 1455 C C . GLU A 1 175 ? 1.643 -4.276 25.427 1.00 80.38 175 GLU A C 1
ATOM 1457 O O . GLU A 1 175 ? 2.597 -4.625 24.730 1.00 80.38 175 GLU A O 1
ATOM 1462 N N . ILE A 1 176 ? 1.730 -4.231 26.764 1.00 78.25 176 ILE A N 1
ATOM 1463 C CA . ILE A 1 176 ? 2.915 -4.696 27.502 1.00 78.25 176 ILE A CA 1
ATOM 1464 C C . ILE A 1 176 ? 3.123 -6.194 27.263 1.00 78.25 176 ILE A C 1
ATOM 1466 O O . ILE A 1 176 ? 4.234 -6.600 26.928 1.00 78.25 176 ILE A O 1
ATOM 1470 N N . LEU A 1 177 ? 2.064 -7.003 27.370 1.00 71.69 177 LEU A N 1
ATOM 1471 C CA . LEU A 1 177 ? 2.127 -8.444 27.111 1.00 71.69 177 LEU A CA 1
ATOM 1472 C C . LEU A 1 177 ? 2.558 -8.744 25.674 1.00 71.69 177 LEU A C 1
ATOM 1474 O O . LEU A 1 177 ? 3.427 -9.584 25.469 1.00 71.69 177 LEU A O 1
ATOM 1478 N N . MET A 1 178 ? 2.027 -8.011 24.695 1.00 73.44 178 MET A N 1
ATOM 1479 C CA . MET A 1 178 ? 2.407 -8.137 23.289 1.00 73.44 178 MET A CA 1
ATOM 1480 C C . MET A 1 178 ? 3.884 -7.782 23.065 1.00 73.44 178 MET A C 1
ATOM 1482 O O . MET A 1 178 ? 4.594 -8.495 22.360 1.00 73.44 178 MET A O 1
ATOM 1486 N N . ARG A 1 179 ? 4.397 -6.722 23.706 1.00 75.12 179 ARG A N 1
ATOM 1487 C CA . ARG A 1 179 ? 5.831 -6.377 23.646 1.00 75.12 179 ARG A CA 1
ATOM 1488 C C . ARG A 1 179 ? 6.711 -7.449 24.283 1.00 75.12 179 ARG A C 1
ATOM 1490 O O . ARG A 1 179 ? 7.759 -7.764 23.735 1.00 75.12 179 ARG A O 1
ATOM 1497 N N . MET A 1 180 ? 6.304 -8.003 25.423 1.00 70.38 180 MET A N 1
ATOM 1498 C CA . MET A 1 180 ? 7.056 -9.064 26.101 1.00 70.38 180 MET A CA 1
ATOM 1499 C C . MET A 1 180 ? 7.051 -10.371 25.293 1.00 70.38 180 MET A C 1
ATOM 1501 O O . MET A 1 180 ? 8.084 -11.025 25.182 1.00 70.38 180 MET A O 1
ATOM 1505 N N . LEU A 1 181 ? 5.925 -10.696 24.653 1.00 68.88 181 LEU A N 1
ATOM 1506 C CA . LEU A 1 181 ? 5.794 -11.833 23.742 1.00 68.88 181 LEU A CA 1
ATOM 1507 C C . LEU A 1 181 ? 6.680 -11.680 22.495 1.00 68.88 181 LEU A C 1
ATOM 1509 O O . LEU A 1 181 ? 7.352 -12.628 22.099 1.00 68.88 181 LEU A O 1
ATOM 1513 N N . ASN A 1 182 ? 6.728 -10.479 21.910 1.00 67.50 182 ASN A N 1
ATOM 1514 C CA . ASN A 1 182 ? 7.541 -10.184 20.724 1.00 67.50 182 ASN A CA 1
ATOM 1515 C C . ASN A 1 182 ? 9.045 -10.097 21.015 1.00 67.50 182 ASN A C 1
ATOM 1517 O O . ASN A 1 182 ? 9.850 -10.318 20.116 1.00 67.50 182 ASN A O 1
ATOM 1521 N N . ASN A 1 183 ? 9.425 -9.794 22.258 1.00 74.56 183 ASN A N 1
ATOM 1522 C CA . ASN A 1 183 ? 10.819 -9.766 22.702 1.00 74.56 183 ASN A CA 1
ATOM 1523 C C . ASN A 1 183 ? 11.309 -11.129 23.232 1.00 74.56 183 ASN A C 1
ATOM 1525 O O . ASN A 1 183 ? 12.389 -11.185 23.813 1.00 74.56 183 ASN A O 1
ATOM 1529 N N . GLU A 1 184 ? 10.514 -12.199 23.088 1.00 63.06 184 GLU A N 1
ATOM 1530 C CA . GLU A 1 184 ? 10.798 -13.556 23.594 1.00 63.06 184 GLU A CA 1
ATOM 1531 C C . GLU A 1 184 ? 11.063 -13.630 25.113 1.00 63.06 184 GLU A C 1
ATOM 1533 O O . GLU A 1 184 ? 11.647 -14.591 25.610 1.00 63.06 184 GLU A O 1
ATOM 1538 N N . THR A 1 185 ? 10.621 -12.634 25.889 1.00 57.19 185 THR A N 1
ATOM 1539 C CA . THR A 1 185 ? 10.891 -12.572 27.336 1.00 57.19 185 THR A CA 1
ATOM 1540 C C . THR A 1 185 ? 9.860 -13.312 28.186 1.00 57.19 185 THR A C 1
ATOM 1542 O O . THR A 1 185 ? 10.031 -13.407 29.402 1.00 57.19 185 THR A O 1
ATOM 1545 N N . ILE A 1 186 ? 8.793 -13.838 27.574 1.00 59.50 186 ILE A N 1
ATOM 1546 C CA . ILE A 1 186 ? 7.748 -14.619 28.242 1.00 59.50 186 ILE A CA 1
ATOM 1547 C C . ILE A 1 186 ? 7.400 -15.861 27.413 1.00 59.50 186 ILE A C 1
ATOM 1549 O O . ILE A 1 186 ? 7.202 -15.782 26.200 1.00 59.50 186 ILE A O 1
ATOM 1553 N N . ASP A 1 187 ? 7.276 -16.999 28.099 1.00 58.47 187 ASP A N 1
ATOM 1554 C CA . ASP A 1 187 ? 6.800 -18.256 27.524 1.00 58.47 187 ASP A CA 1
ATOM 1555 C C . ASP A 1 187 ? 5.301 -18.172 27.141 1.00 58.47 187 ASP A C 1
ATOM 1557 O O . ASP A 1 187 ? 4.495 -17.673 27.938 1.00 58.47 187 ASP A O 1
ATOM 1561 N N . PRO A 1 188 ? 4.888 -18.672 25.959 1.00 57.66 188 PRO A N 1
ATOM 1562 C CA . PRO A 1 188 ? 3.494 -18.634 25.499 1.00 57.66 188 PRO A CA 1
ATOM 1563 C C . PRO A 1 188 ? 2.478 -19.203 26.502 1.00 57.66 188 PRO A C 1
ATOM 1565 O O . PRO A 1 188 ? 1.353 -18.702 26.593 1.00 57.66 188 PRO A O 1
ATOM 1568 N N . SER A 1 189 ? 2.884 -20.184 27.316 1.00 58.53 189 SER A N 1
ATOM 1569 C CA . SER A 1 189 ? 2.048 -20.784 28.363 1.00 58.53 189 SER A CA 1
ATOM 1570 C C . SER A 1 189 ? 1.630 -19.787 29.452 1.00 58.53 189 SER A C 1
ATOM 1572 O O . SER A 1 189 ? 0.493 -19.819 29.927 1.00 58.53 189 SER A O 1
ATOM 1574 N N . VAL A 1 190 ? 2.507 -18.845 29.811 1.00 59.78 190 VAL A N 1
ATOM 1575 C CA . VAL A 1 190 ? 2.232 -17.814 30.825 1.00 59.78 190 VAL A CA 1
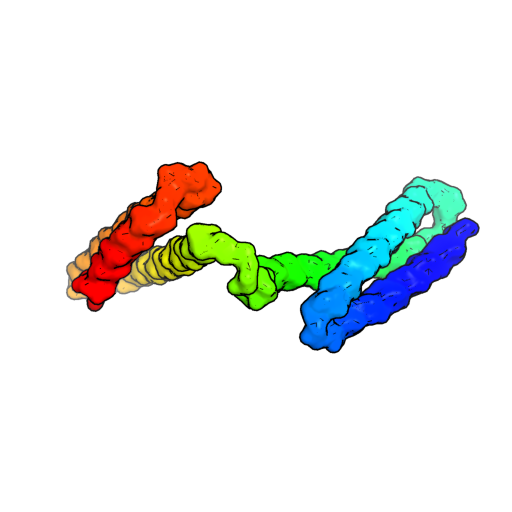ATOM 1576 C C . VAL A 1 190 ? 1.227 -16.801 30.294 1.00 59.78 190 VAL A C 1
ATOM 1578 O O . VAL A 1 190 ? 0.334 -16.364 31.022 1.00 59.78 190 VAL A O 1
ATOM 1581 N N . VAL A 1 191 ? 1.324 -16.450 29.011 1.00 59.62 191 VAL A N 1
ATOM 1582 C CA . VAL A 1 191 ? 0.377 -15.515 28.405 1.00 59.62 191 VAL A CA 1
ATOM 1583 C C . VAL A 1 191 ? -0.992 -16.170 28.239 1.00 59.62 191 VAL A C 1
ATOM 1585 O O . VAL A 1 191 ? -1.984 -15.535 28.575 1.00 59.62 191 VAL A O 1
ATOM 1588 N N . SER A 1 192 ? -1.060 -17.444 27.839 1.00 57.84 192 SER A N 1
ATOM 1589 C CA . SER A 1 192 ? -2.314 -18.217 27.784 1.00 57.84 192 SER A CA 1
ATOM 1590 C C . SER A 1 192 ? -3.040 -18.251 29.140 1.00 57.84 192 SER A C 1
ATOM 1592 O O . SER A 1 192 ? -4.257 -18.071 29.214 1.00 57.84 192 SER A O 1
ATOM 1594 N N . LEU A 1 193 ? -2.296 -18.360 30.246 1.00 59.97 193 LEU A N 1
ATOM 1595 C CA . LEU A 1 193 ? -2.855 -18.325 31.601 1.00 59.97 193 LEU A CA 1
ATOM 1596 C C . LEU A 1 193 ? -3.394 -16.933 31.985 1.00 59.97 193 LEU A C 1
ATOM 1598 O O . LEU A 1 193 ? -4.461 -16.815 32.594 1.00 59.97 193 LEU A O 1
ATOM 1602 N N . ILE A 1 194 ? -2.700 -15.866 31.576 1.00 61.28 194 ILE A N 1
ATOM 1603 C CA . ILE A 1 194 ? -3.167 -14.479 31.740 1.00 61.28 194 ILE A CA 1
ATOM 1604 C C . ILE A 1 194 ? -4.397 -14.212 30.863 1.00 61.28 194 ILE A C 1
ATOM 1606 O O . ILE A 1 194 ? -5.333 -13.548 31.309 1.00 61.28 194 ILE A O 1
ATOM 1610 N N . LEU A 1 195 ? -4.436 -14.765 29.649 1.00 61.53 195 LEU A N 1
ATOM 1611 C CA . LEU A 1 195 ? -5.584 -14.673 28.755 1.00 61.53 195 LEU A CA 1
ATOM 1612 C C . LEU A 1 195 ? -6.806 -15.377 29.325 1.00 61.53 195 LEU A C 1
ATOM 1614 O O . LEU A 1 195 ? -7.885 -14.793 29.320 1.00 61.53 195 LEU A O 1
ATOM 1618 N N . GLY A 1 196 ? -6.635 -16.579 29.879 1.00 58.62 196 GLY A N 1
ATOM 1619 C CA . GLY A 1 196 ? -7.697 -17.287 30.587 1.00 58.62 196 GLY A CA 1
ATOM 1620 C C . GLY A 1 196 ? -8.266 -16.452 31.734 1.00 58.62 196 GLY A C 1
ATOM 1621 O O . GLY A 1 196 ? -9.480 -16.335 31.866 1.00 58.62 196 GLY A O 1
ATOM 1622 N N . TYR A 1 197 ? -7.408 -15.783 32.510 1.00 57.78 197 TYR A N 1
ATOM 1623 C CA . TYR A 1 197 ? -7.840 -14.889 33.587 1.00 57.78 197 TYR A CA 1
ATOM 1624 C C . TYR A 1 197 ? -8.583 -13.639 33.080 1.00 57.78 197 TYR A C 1
ATOM 1626 O O . TYR A 1 197 ? -9.588 -13.234 33.666 1.00 57.78 197 TYR A O 1
ATOM 1634 N N . ILE A 1 198 ? -8.115 -13.024 31.989 1.00 57.62 198 ILE A N 1
ATOM 1635 C CA . ILE A 1 198 ? -8.763 -11.853 31.381 1.00 57.62 198 ILE A CA 1
ATOM 1636 C C . ILE A 1 198 ? -10.112 -12.254 30.776 1.00 57.62 198 ILE A C 1
ATOM 1638 O O . ILE A 1 198 ? -11.114 -11.618 31.091 1.00 57.62 198 ILE A O 1
ATOM 1642 N N . TYR A 1 199 ? -10.167 -13.332 29.994 1.00 55.81 199 TYR A N 1
ATOM 1643 C CA . TYR A 1 199 ? -11.395 -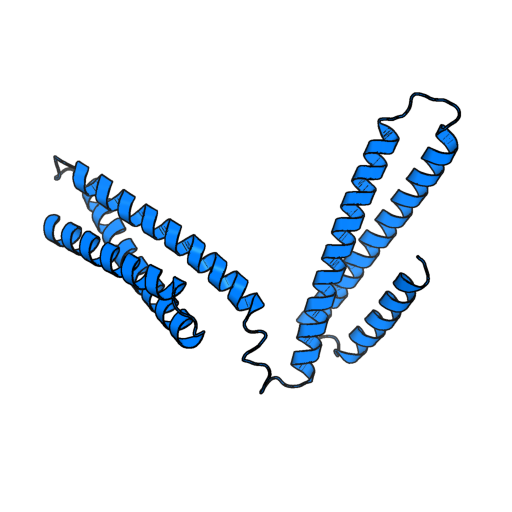13.858 29.398 1.00 55.81 199 TYR A CA 1
ATOM 1644 C C . TYR A 1 199 ? -12.427 -14.199 30.478 1.00 55.81 199 TYR A C 1
ATOM 1646 O O . TYR A 1 199 ? -13.534 -13.674 30.452 1.00 55.81 199 TYR A O 1
ATOM 1654 N N . TYR A 1 200 ? -12.034 -14.948 31.514 1.00 53.38 200 TYR A N 1
ATOM 1655 C CA . TYR A 1 200 ? -12.913 -15.286 32.638 1.00 53.38 200 TYR A CA 1
ATOM 1656 C C . TYR A 1 200 ? -13.461 -14.040 33.352 1.00 53.38 200 TYR A C 1
ATOM 1658 O O . TYR A 1 200 ? -14.614 -14.006 33.774 1.00 53.38 200 TYR A O 1
ATOM 1666 N N . ARG A 1 201 ? -12.661 -12.971 33.447 1.00 50.44 201 ARG A N 1
ATOM 1667 C CA . ARG A 1 201 ? -13.077 -11.702 34.056 1.00 50.44 201 ARG A CA 1
ATOM 1668 C C . ARG A 1 201 ? -13.929 -10.825 33.129 1.00 50.44 201 ARG A C 1
ATOM 1670 O O . ARG A 1 201 ? -14.661 -9.983 33.640 1.00 50.44 201 ARG A O 1
ATOM 1677 N N . PHE A 1 202 ? -13.844 -10.992 31.810 1.00 49.47 202 PHE A N 1
ATOM 1678 C CA . PHE A 1 202 ? -14.691 -10.293 30.837 1.00 49.47 202 PHE A CA 1
ATOM 1679 C C . PHE A 1 202 ? -16.040 -10.993 30.629 1.00 49.47 202 PHE A C 1
ATOM 1681 O O . PHE A 1 202 ? -17.045 -10.304 30.519 1.00 49.47 202 PHE A O 1
ATOM 1688 N N . THR A 1 203 ? -16.089 -12.329 30.644 1.00 46.59 203 THR A N 1
ATOM 1689 C CA . THR A 1 203 ? -17.328 -13.101 30.422 1.00 46.59 203 THR A CA 1
ATOM 1690 C C . THR A 1 203 ? -18.221 -13.213 31.665 1.00 46.59 203 THR A C 1
ATOM 1692 O O . THR A 1 203 ? -19.389 -13.544 31.532 1.00 46.59 203 THR A O 1
ATOM 1695 N N . ILE A 1 204 ? -17.696 -12.970 32.873 1.00 38.81 204 ILE A N 1
ATOM 1696 C CA . ILE A 1 204 ? -18.459 -13.107 34.136 1.00 38.81 204 ILE A CA 1
ATOM 1697 C C . ILE A 1 204 ? -18.891 -11.750 34.725 1.00 38.81 204 ILE A C 1
ATOM 1699 O O . ILE A 1 204 ? -19.675 -11.704 35.668 1.00 38.81 204 ILE A O 1
ATOM 1703 N N . LEU A 1 205 ? -18.400 -10.629 34.189 1.00 37.47 205 LEU A N 1
ATOM 1704 C CA . LEU A 1 205 ? -18.727 -9.279 34.685 1.00 37.47 205 LEU A CA 1
ATOM 1705 C C . LEU A 1 205 ? -19.509 -8.414 33.681 1.00 37.47 205 LEU A C 1
ATOM 1707 O O . LEU A 1 205 ? -19.617 -7.207 33.893 1.00 37.47 205 LEU A O 1
ATOM 1711 N N . PHE A 1 206 ? -20.058 -9.030 32.636 1.00 35.62 206 PHE A N 1
ATOM 1712 C CA . PHE A 1 206 ? -21.107 -8.500 31.763 1.00 35.62 206 PHE A CA 1
ATOM 1713 C C . PHE A 1 206 ? -22.199 -9.562 31.629 1.00 35.62 206 PHE A C 1
ATOM 1715 O O . PHE A 1 206 ? -23.371 -9.162 31.462 1.00 35.62 206 PHE A O 1
#